Protein AF-A0A4U6P827-F1 (afdb_monomer_lite)

Secondary structure (DSSP, 8-state):
-PEEEE-TTEEEEEETTEEEEEETTTTEEEEPPHHHHHHHHHHHTTPPPPHHHHHHHHHTTSEEEESS-PPP---GGG----EEE-S---PPPPTHIIIIIHHHHHHHHHHHHHHBTTB-HHHHHHHHHTTS-SS-BSS--TT-HHHHHHHHHHHTTS--SS-HHHHHHHHHHHHHHTTB--EEEEEEETTTTEEEEEEEETTEEESS-THHHHT-EEEEEE-

Sequence (223 aa):
MERVILKQDVGYCELEGHLYFLDVSRDRYLGASASLAATVDQLLQGAELSESSRKQLIDTGLFVHAEGRQKVLEPPCQLHSAHAITGRSAKIFPVYTAIYLLPCAVLFLAIFHGLVGRLHLRTIIHLSQYTLRTKSIDVLPSNIEPMLHSFTQALRLFPRKDKCLPDALALRAYLGLQGIRTTLVFGIQPSPFMAHCWIQHHDTVLGQDLEAVADFRAIKVVP

pLDDT: mean 86.49, std 10.08, range [49.19, 97.31]

Foldseek 3Di:
DWAKDFDPQKFWDADPNWIKIQRLQVRDIDIDDPLLSVLVVCSVVVHDDDPVSSVVNVVVVRMDTDDDDDDPPDHQLPQAADAEDALPDPDDDDPCLVVPLLVLLLVLLVVLVVPPPVDGSVVLLVVLCPLQDPQADLDDDPPCSSNSNSNLVSCVVVDDPPCQSSSQSSSSSSVSNVRHDKKKFWWFQVVVTDIHIFIDRRNYTGNDDCVVPVRTGTRDIGD

Structure (mmCIF, N/CA/C/O backbone):
data_AF-A0A4U6P827-F1
#
_entry.id   AF-A0A4U6P827-F1
#
loop_
_atom_site.group_PDB
_atom_site.id
_atom_site.type_symbol
_atom_site.label_atom_id
_atom_site.label_alt_id
_atom_site.label_comp_id
_atom_site.label_asym_id
_atom_site.label_entity_id
_atom_site.label_seq_id
_atom_site.pdbx_PDB_ins_code
_atom_site.Cartn_x
_atom_site.Cartn_y
_atom_site.Cartn_z
_atom_site.occupancy
_atom_site.B_iso_or_equiv
_atom_site.auth_seq_id
_atom_site.auth_comp_id
_atom_site.auth_asym_id
_atom_site.auth_atom_id
_atom_site.pdbx_PDB_model_num
ATOM 1 N N . MET A 1 1 ? -32.528 -4.562 12.918 1.00 52.72 1 MET A N 1
ATOM 2 C CA . MET A 1 1 ? -31.419 -4.323 13.863 1.00 52.72 1 MET A CA 1
ATOM 3 C C . MET A 1 1 ? -30.319 -3.626 13.090 1.00 52.72 1 MET A C 1
ATOM 5 O O . MET A 1 1 ? -29.769 -4.232 12.176 1.00 52.72 1 MET A O 1
ATOM 9 N N . GLU A 1 2 ? -30.085 -2.348 13.379 1.00 63.16 2 GLU A N 1
ATOM 10 C CA . GLU A 1 2 ? -28.992 -1.581 12.777 1.00 63.16 2 GLU A CA 1
ATOM 11 C C . GLU A 1 2 ? -27.657 -2.210 13.170 1.00 63.16 2 GLU A C 1
ATOM 13 O O . GLU A 1 2 ? -27.318 -2.293 14.352 1.00 63.16 2 GLU A O 1
ATOM 18 N N . ARG A 1 3 ? -26.908 -2.694 12.179 1.00 74.25 3 ARG A N 1
ATOM 19 C CA . ARG A 1 3 ? -25.568 -3.235 12.396 1.00 74.25 3 ARG A CA 1
ATOM 20 C C . ARG A 1 3 ? -24.541 -2.146 12.135 1.00 74.25 3 ARG A C 1
ATOM 22 O O . ARG A 1 3 ? -24.690 -1.353 11.210 1.00 74.25 3 ARG A O 1
ATOM 29 N N . VAL A 1 4 ? -23.495 -2.132 12.949 1.00 82.06 4 VAL A N 1
ATOM 30 C CA . VAL A 1 4 ? -22.334 -1.263 12.756 1.00 82.06 4 VAL A CA 1
ATOM 31 C C . VAL A 1 4 ? -21.290 -2.045 11.968 1.00 82.06 4 VAL A C 1
ATOM 33 O O . VAL A 1 4 ? -21.023 -3.205 12.272 1.00 82.06 4 VAL A O 1
ATOM 36 N N . ILE A 1 5 ? -20.723 -1.422 10.943 1.00 84.06 5 ILE A N 1
ATOM 37 C CA . ILE A 1 5 ? -19.704 -2.019 10.075 1.00 84.06 5 ILE A CA 1
ATOM 38 C C . ILE A 1 5 ? -18.508 -1.084 9.930 1.00 84.06 5 ILE A C 1
ATOM 40 O O . ILE A 1 5 ? -18.631 0.134 10.066 1.00 84.06 5 ILE A O 1
ATOM 44 N N . LEU A 1 6 ? -17.347 -1.652 9.619 1.00 86.69 6 LEU A N 1
ATOM 45 C CA . LEU A 1 6 ? -16.158 -0.879 9.281 1.00 86.69 6 LEU A CA 1
ATOM 46 C C . LEU A 1 6 ? -16.308 -0.261 7.881 1.00 86.69 6 LEU A C 1
ATOM 48 O O . LEU A 1 6 ? -16.807 -0.907 6.957 1.00 86.69 6 LEU A O 1
ATOM 52 N N . LYS A 1 7 ? -15.866 0.988 7.698 1.00 88.75 7 LYS A N 1
ATOM 53 C CA . LYS A 1 7 ? -15.836 1.623 6.370 1.00 88.75 7 LYS A CA 1
ATOM 54 C C . LYS A 1 7 ? -14.897 0.867 5.423 1.00 88.75 7 LYS A C 1
ATOM 56 O O . LYS A 1 7 ? -13.832 0.418 5.825 1.00 88.75 7 LYS A O 1
ATOM 61 N N . GLN A 1 8 ? -15.238 0.815 4.134 1.00 85.44 8 GLN A N 1
ATOM 62 C CA . GLN A 1 8 ? -14.424 0.129 3.111 1.00 85.44 8 GLN A CA 1
ATOM 63 C C . GLN A 1 8 ? -13.010 0.713 2.946 1.00 85.44 8 GLN A C 1
ATOM 65 O O . GLN A 1 8 ? -12.060 -0.015 2.646 1.00 85.44 8 GLN A O 1
ATOM 70 N N . ASP A 1 9 ? -12.876 2.024 3.161 1.00 88.69 9 ASP A N 1
ATOM 71 C CA . ASP A 1 9 ? -11.603 2.751 3.117 1.00 88.69 9 ASP A CA 1
ATOM 72 C C . ASP A 1 9 ? -10.777 2.580 4.404 1.00 88.69 9 ASP A C 1
ATOM 74 O O . ASP A 1 9 ? -9.678 3.120 4.503 1.00 88.69 9 ASP A O 1
ATOM 78 N N . VAL A 1 10 ? -11.281 1.838 5.395 1.00 91.19 10 VAL A N 1
ATOM 79 C CA . VAL A 1 10 ? -10.567 1.587 6.645 1.00 91.19 10 VAL A CA 1
ATOM 80 C C . VAL A 1 10 ? -10.000 0.171 6.633 1.00 91.19 10 VAL A C 1
ATOM 82 O O . VAL A 1 10 ? -10.704 -0.809 6.399 1.00 91.19 10 VAL A O 1
ATOM 85 N N . GLY A 1 11 ? -8.692 0.075 6.849 1.00 91.06 11 GLY A N 1
ATOM 86 C CA . GLY A 1 11 ? -7.995 -1.177 7.127 1.00 91.06 11 GLY A CA 1
ATOM 87 C C . GLY A 1 11 ? -7.816 -1.359 8.624 1.00 91.06 11 GLY A C 1
ATOM 88 O O . GLY A 1 11 ? -7.745 -0.366 9.350 1.00 91.06 11 GLY A O 1
ATOM 89 N N . TYR A 1 12 ? -7.733 -2.600 9.087 1.00 91.44 12 TYR A N 1
ATOM 90 C CA . TYR A 1 12 ? -7.468 -2.894 10.489 1.00 91.44 12 TYR A CA 1
ATOM 91 C C . TYR A 1 12 ? -6.583 -4.128 10.636 1.00 91.44 12 TYR A C 1
ATOM 93 O O . TYR A 1 12 ? -6.606 -5.022 9.788 1.00 91.44 12 TYR A O 1
ATOM 101 N N . CYS A 1 13 ? -5.785 -4.149 11.700 1.00 90.56 13 CYS A N 1
ATOM 102 C CA . CYS A 1 13 ? -4.990 -5.306 12.075 1.00 90.56 13 CYS A CA 1
ATOM 103 C C . CYS A 1 13 ? -4.714 -5.325 13.578 1.00 90.56 13 CYS A C 1
ATOM 105 O O . CYS A 1 13 ? -4.453 -4.278 14.169 1.00 90.56 13 CYS A O 1
ATOM 107 N N . GLU A 1 14 ? -4.764 -6.507 14.183 1.00 89.06 14 GLU A N 1
ATOM 108 C CA . GLU A 1 14 ? -4.385 -6.724 15.579 1.00 89.06 14 GLU A CA 1
ATOM 109 C C . GLU A 1 14 ? -2.957 -7.271 15.638 1.00 89.06 14 GLU A C 1
ATOM 111 O O . GLU A 1 14 ? -2.650 -8.281 15.002 1.00 89.06 14 GLU A O 1
ATOM 116 N N . LEU A 1 15 ? -2.079 -6.594 16.379 1.00 87.50 15 LEU A N 1
ATOM 117 C CA . LEU A 1 15 ? -0.674 -6.959 16.553 1.00 87.50 15 LEU A CA 1
ATOM 118 C C . LEU A 1 15 ? -0.282 -6.788 18.014 1.00 87.50 15 LEU A C 1
ATOM 120 O O . LEU A 1 15 ? -0.524 -5.734 18.594 1.00 87.50 15 LEU A O 1
ATOM 124 N N . GLU A 1 16 ? 0.328 -7.818 18.603 1.00 85.25 16 GLU A N 1
ATOM 125 C CA . GLU A 1 16 ? 0.793 -7.790 20.001 1.00 85.25 16 GLU A CA 1
ATOM 126 C C . GLU A 1 16 ? -0.312 -7.358 20.993 1.00 85.25 16 GLU A C 1
ATOM 128 O O . GLU A 1 16 ? -0.058 -6.614 21.939 1.00 85.25 16 GLU A O 1
ATOM 133 N N . GLY A 1 17 ? -1.563 -7.776 20.751 1.00 83.94 17 GLY A N 1
ATOM 134 C CA . GLY A 1 17 ? -2.731 -7.418 21.572 1.00 83.94 17 GLY A CA 1
ATOM 135 C C . GLY A 1 17 ? -3.208 -5.967 21.426 1.00 83.94 17 GLY A C 1
ATOM 136 O O . GLY A 1 17 ? -4.041 -5.511 22.208 1.00 83.94 17 GLY A O 1
ATOM 137 N N . HIS A 1 18 ? -2.685 -5.227 20.445 1.00 88.25 18 HIS A N 1
ATOM 138 C CA . HIS A 1 18 ? -3.091 -3.862 20.132 1.00 88.25 18 HIS A CA 1
ATOM 139 C C . HIS A 1 18 ? -3.755 -3.810 18.759 1.00 88.25 18 HIS A C 1
ATOM 141 O O . HIS A 1 18 ? -3.244 -4.336 17.769 1.00 88.25 18 HIS A O 1
ATOM 147 N N . LEU A 1 19 ? -4.899 -3.134 18.692 1.00 91.00 19 LEU A N 1
ATOM 148 C CA . LEU A 1 19 ? -5.647 -2.969 17.456 1.00 91.00 19 LEU A CA 1
ATOM 149 C C . LEU A 1 19 ? -5.226 -1.676 16.753 1.00 91.00 19 LEU A C 1
ATOM 151 O O . LEU A 1 19 ? -5.304 -0.588 17.325 1.00 91.00 19 LEU A O 1
ATOM 155 N N . TYR A 1 20 ? -4.811 -1.794 15.498 1.00 93.25 20 TYR A N 1
ATOM 156 C CA . TYR A 1 20 ? -4.418 -0.678 14.649 1.00 93.25 20 TYR A CA 1
ATOM 157 C C . TYR A 1 20 ? -5.398 -0.510 13.494 1.00 93.25 20 TYR A C 1
ATOM 159 O O . TYR A 1 20 ? -5.913 -1.486 12.948 1.00 93.25 20 TYR A O 1
ATOM 167 N N . PHE A 1 21 ? -5.595 0.737 13.075 1.00 94.00 21 PHE A N 1
ATOM 168 C CA . PHE A 1 21 ? -6.408 1.114 11.928 1.00 94.00 21 PHE A CA 1
ATOM 169 C C . PHE A 1 21 ? -5.624 1.987 10.953 1.00 94.00 21 PHE A C 1
ATOM 171 O O . PHE A 1 21 ? -4.816 2.824 11.357 1.00 94.00 21 PHE A O 1
ATOM 178 N N . LEU A 1 22 ? -5.924 1.835 9.668 1.00 94.56 22 LEU A N 1
ATOM 179 C CA . LEU A 1 22 ? -5.536 2.761 8.609 1.00 94.56 22 LEU A CA 1
ATOM 180 C C . LEU A 1 22 ? -6.806 3.375 8.021 1.00 94.56 22 LEU A C 1
ATOM 182 O O . LEU A 1 22 ? -7.568 2.672 7.366 1.00 94.56 22 LEU A O 1
ATOM 186 N N . ASP A 1 23 ? -7.022 4.674 8.228 1.00 94.25 23 ASP A N 1
ATOM 187 C CA . ASP A 1 23 ? -8.109 5.431 7.600 1.00 94.25 23 ASP A CA 1
ATOM 188 C C . ASP A 1 23 ? -7.594 6.095 6.315 1.00 94.25 23 ASP A C 1
ATOM 190 O O . ASP A 1 23 ? -6.949 7.146 6.357 1.00 94.25 23 ASP A O 1
ATOM 194 N N . VAL A 1 24 ? -7.884 5.476 5.165 1.00 92.94 24 VAL A N 1
ATOM 195 C CA . VAL A 1 24 ? -7.464 5.963 3.838 1.00 92.94 24 VAL A CA 1
ATOM 196 C C . VAL A 1 24 ? -8.200 7.242 3.430 1.00 92.94 24 VAL A C 1
ATOM 198 O O . VAL A 1 24 ? -7.694 8.012 2.619 1.00 92.94 24 VAL A O 1
ATOM 201 N N . SER A 1 25 ? -9.389 7.497 3.983 1.00 90.00 25 SER A N 1
ATOM 202 C CA . SER A 1 25 ? -10.136 8.729 3.708 1.00 90.00 25 SER A CA 1
ATOM 203 C C . SER A 1 25 ? -9.550 9.937 4.441 1.00 90.00 25 SER A C 1
ATOM 205 O O . SER A 1 25 ? -9.720 11.067 3.986 1.00 90.00 25 SER A O 1
ATOM 207 N N . ARG A 1 26 ? -8.890 9.717 5.584 1.00 90.94 26 ARG A N 1
ATOM 208 C CA . ARG A 1 26 ? -8.320 10.779 6.428 1.00 90.94 26 ARG A CA 1
ATOM 209 C C . ARG A 1 26 ? -6.795 10.717 6.560 1.00 90.94 26 ARG A C 1
ATOM 211 O O . ARG A 1 26 ? -6.265 11.352 7.472 1.00 90.94 26 ARG A O 1
ATOM 218 N N . ASP A 1 27 ? -6.134 9.956 5.691 1.00 93.06 27 ASP A N 1
ATOM 219 C CA . ASP A 1 27 ? -4.678 9.830 5.547 1.00 93.06 27 ASP A CA 1
ATOM 220 C C . ASP A 1 27 ? -3.924 9.578 6.866 1.00 93.06 27 ASP A C 1
ATOM 222 O O . ASP A 1 27 ? -2.875 10.173 7.115 1.00 93.06 27 ASP A O 1
ATOM 226 N N . ARG A 1 28 ? -4.459 8.719 7.747 1.00 92.81 28 ARG A N 1
ATOM 227 C CA . ARG A 1 28 ? -3.874 8.508 9.083 1.00 92.81 28 ARG A CA 1
ATOM 228 C C . ARG A 1 28 ? -3.922 7.062 9.566 1.00 92.81 28 ARG A C 1
ATOM 230 O O . ARG A 1 28 ? -4.886 6.340 9.313 1.00 92.81 28 ARG A O 1
ATOM 237 N N . TYR A 1 29 ? -2.908 6.698 10.345 1.00 93.94 29 TYR A N 1
ATOM 238 C CA . TYR A 1 29 ? -2.900 5.494 11.172 1.00 93.94 29 TYR A CA 1
ATOM 239 C C . TYR A 1 29 ? -3.395 5.827 12.581 1.00 93.94 29 TYR A C 1
ATOM 241 O O . TYR A 1 29 ? -3.121 6.911 13.099 1.00 93.94 29 TYR A O 1
ATOM 249 N N . LEU A 1 30 ? -4.134 4.909 13.196 1.00 92.88 30 LEU A N 1
ATOM 250 C CA . LEU A 1 30 ? -4.709 5.066 14.531 1.00 92.88 30 LEU A CA 1
ATOM 251 C C . LEU A 1 30 ? -4.469 3.790 15.339 1.00 92.88 30 LEU A C 1
ATOM 253 O O . LEU A 1 30 ? -4.709 2.696 14.840 1.00 92.88 30 LEU A O 1
ATOM 257 N N . GLY A 1 31 ? -4.031 3.931 16.588 1.00 91.94 31 GLY A N 1
ATOM 258 C CA . GLY A 1 31 ? -4.065 2.850 17.574 1.00 91.94 31 GLY A CA 1
ATOM 259 C C . GLY A 1 31 ? -5.359 2.924 18.384 1.00 91.94 31 GLY A C 1
ATOM 260 O O . GLY A 1 31 ? -5.778 4.014 18.780 1.00 91.94 31 GLY A O 1
ATOM 261 N N . ALA A 1 32 ? -6.008 1.789 18.614 1.00 90.25 32 ALA A N 1
ATOM 262 C CA . ALA A 1 32 ? -7.200 1.711 19.445 1.00 90.25 32 ALA A CA 1
ATOM 263 C C . ALA A 1 32 ? -6.838 1.816 20.932 1.00 90.25 32 ALA A C 1
ATOM 265 O O . ALA A 1 32 ? -5.852 1.237 21.388 1.00 90.25 32 ALA A O 1
ATOM 266 N N . SER A 1 33 ? -7.677 2.497 21.716 1.00 88.25 33 SER A N 1
ATOM 267 C CA . SER A 1 33 ? -7.650 2.341 23.172 1.00 88.25 33 SER A CA 1
ATOM 268 C C . SER A 1 33 ? -8.122 0.937 23.562 1.00 88.25 33 SER A C 1
ATOM 270 O O . SER A 1 33 ? -8.901 0.321 22.835 1.00 88.25 33 SER A O 1
ATOM 272 N N . ALA A 1 34 ? -7.745 0.461 24.752 1.00 86.56 34 ALA A N 1
ATOM 273 C CA . ALA A 1 34 ? -8.208 -0.832 25.272 1.00 86.56 34 ALA A CA 1
ATOM 274 C C . ALA A 1 34 ? -9.748 -0.952 25.295 1.00 86.56 34 ALA A C 1
ATOM 276 O O . ALA A 1 34 ? -10.304 -1.997 24.972 1.00 86.56 34 ALA A O 1
ATOM 277 N N . SER A 1 35 ? -10.448 0.144 25.611 1.00 86.50 35 SER A N 1
ATOM 278 C CA . SER A 1 35 ? -11.916 0.197 25.587 1.00 86.50 35 SER A CA 1
ATOM 279 C C . SER A 1 35 ? -12.503 0.050 24.180 1.00 86.50 35 SER A C 1
ATOM 281 O O . SER A 1 35 ? -13.527 -0.613 24.001 1.00 86.50 35 SER A O 1
ATOM 283 N N . LEU A 1 36 ? -11.866 0.658 23.175 1.00 88.31 36 LEU A N 1
ATOM 284 C CA . LEU A 1 36 ? -12.293 0.549 21.786 1.00 88.31 36 LEU A CA 1
ATOM 285 C C . LEU A 1 36 ? -11.997 -0.851 21.238 1.00 88.31 36 LEU A C 1
ATOM 287 O O . LEU A 1 36 ? -12.873 -1.432 20.607 1.00 88.31 36 LEU A O 1
ATOM 291 N N . ALA A 1 37 ? -10.814 -1.401 21.527 1.00 88.62 37 ALA A N 1
ATOM 292 C CA . ALA A 1 37 ? -10.426 -2.754 21.128 1.00 88.62 37 ALA A CA 1
ATOM 293 C C . ALA A 1 37 ? -11.432 -3.798 21.637 1.00 88.62 37 ALA A C 1
ATOM 295 O O . ALA A 1 37 ? -12.019 -4.509 20.830 1.00 88.62 37 ALA A O 1
ATOM 296 N N . ALA A 1 38 ? -11.771 -3.770 22.932 1.00 87.50 38 ALA A N 1
ATOM 297 C CA . ALA A 1 38 ? -12.766 -4.679 23.510 1.00 87.50 38 ALA A CA 1
ATOM 298 C C . ALA A 1 38 ? -14.149 -4.576 22.837 1.00 87.50 38 ALA A C 1
ATOM 300 O O . ALA A 1 38 ? -14.851 -5.573 22.673 1.00 87.50 38 ALA A O 1
ATOM 301 N N . THR A 1 39 ? -14.547 -3.368 22.424 1.00 88.56 39 THR A N 1
ATOM 302 C CA . THR A 1 39 ? -15.818 -3.153 21.716 1.00 88.56 39 THR A CA 1
ATOM 303 C C . THR A 1 39 ? -15.776 -3.722 20.294 1.00 88.56 39 THR A C 1
ATOM 305 O O . THR A 1 39 ? -16.767 -4.268 19.809 1.00 88.56 39 THR A O 1
ATOM 308 N N . VAL A 1 40 ? -14.631 -3.612 19.616 1.00 87.50 40 VAL A N 1
ATOM 309 C CA . VAL A 1 40 ? -14.430 -4.197 18.284 1.00 87.50 40 VAL A CA 1
ATOM 310 C C . VAL A 1 40 ? -14.364 -5.722 18.360 1.00 87.50 40 VAL A C 1
ATOM 312 O O . VAL A 1 40 ? -14.968 -6.379 17.518 1.00 87.50 40 VAL A O 1
ATOM 315 N N . ASP A 1 41 ? -13.745 -6.296 19.388 1.00 85.38 41 ASP A N 1
ATOM 316 C CA . ASP A 1 41 ? -13.716 -7.750 19.585 1.00 85.38 41 ASP A CA 1
ATOM 317 C C . ASP A 1 41 ? -15.121 -8.323 19.780 1.00 85.38 41 ASP A C 1
ATOM 319 O O . ASP A 1 41 ? -15.480 -9.322 19.156 1.00 85.38 41 ASP A O 1
ATOM 323 N N . GLN A 1 42 ? -15.961 -7.647 20.573 1.00 85.44 42 GLN A N 1
ATOM 324 C CA . GLN A 1 42 ? -17.378 -7.999 20.710 1.00 85.44 42 GLN A CA 1
ATOM 325 C C . GLN A 1 42 ? -18.107 -7.959 19.360 1.00 85.44 42 GLN A C 1
ATOM 327 O O . GLN A 1 42 ? -18.877 -8.870 19.047 1.00 85.44 42 GLN A O 1
ATOM 332 N N . LEU A 1 43 ? -17.838 -6.937 18.537 1.00 84.38 43 LEU A N 1
ATOM 333 C CA . LEU A 1 43 ? -18.408 -6.823 17.194 1.00 84.38 43 LEU A CA 1
ATOM 334 C C . LEU A 1 43 ? -17.971 -7.987 16.289 1.00 84.38 43 LEU A C 1
ATOM 336 O O . LEU A 1 43 ? -18.806 -8.569 15.597 1.00 84.38 43 LEU A O 1
ATOM 340 N N . LEU A 1 44 ? -16.679 -8.331 16.293 1.00 79.75 44 LEU A N 1
ATOM 341 C CA . LEU A 1 44 ? -16.103 -9.394 15.462 1.00 79.75 44 LEU A CA 1
ATOM 342 C C . LEU A 1 44 ? -16.593 -10.788 15.872 1.00 79.75 44 LEU A C 1
ATOM 344 O O . LEU A 1 44 ? -16.813 -11.637 15.010 1.00 79.75 44 LEU A O 1
ATOM 348 N N . GLN A 1 45 ? -16.834 -11.009 17.166 1.00 81.38 45 GLN A N 1
ATOM 349 C CA . GLN A 1 45 ? -17.426 -12.245 17.694 1.00 81.38 45 GLN A CA 1
ATOM 350 C C . GLN A 1 45 ? -18.938 -12.352 17.426 1.00 81.38 45 GLN A C 1
ATOM 352 O O . GLN A 1 45 ? -19.552 -13.373 17.731 1.00 81.38 45 GLN A O 1
ATOM 357 N N . GLY A 1 46 ? -19.554 -11.315 16.846 1.00 77.81 46 GLY A N 1
ATOM 358 C CA . GLY A 1 46 ? -20.984 -11.282 16.551 1.00 77.81 46 GLY A CA 1
ATOM 359 C C . GLY A 1 46 ? -21.867 -11.105 17.788 1.00 77.81 46 GLY A C 1
ATOM 360 O O . GLY A 1 46 ? -23.057 -11.416 17.721 1.00 77.81 46 GLY A O 1
ATOM 361 N N . ALA A 1 47 ? -21.307 -10.621 18.900 1.00 80.56 47 ALA A N 1
ATOM 362 C CA . ALA A 1 47 ? -22.066 -10.316 20.105 1.00 80.56 47 ALA A CA 1
ATOM 363 C C . ALA A 1 47 ? -22.987 -9.102 19.886 1.00 80.56 47 ALA A C 1
ATOM 365 O O . ALA A 1 47 ? -22.705 -8.214 19.075 1.00 80.56 47 ALA A O 1
ATOM 366 N N . GLU A 1 48 ? -24.097 -9.041 20.625 1.00 81.12 48 GLU A N 1
ATOM 367 C CA . GLU A 1 48 ? -24.957 -7.859 20.596 1.00 81.12 48 GLU A CA 1
ATOM 368 C C . GLU A 1 48 ? -24.294 -6.693 21.332 1.00 81.12 48 GLU A C 1
ATOM 370 O O . GLU A 1 48 ? -24.021 -6.751 22.530 1.00 81.12 48 GLU A O 1
ATOM 375 N N . LEU A 1 49 ? -24.053 -5.609 20.598 1.00 83.69 49 LEU A N 1
ATOM 376 C CA . LEU A 1 49 ? -23.503 -4.382 21.155 1.00 83.69 49 LEU A CA 1
ATOM 377 C C . LEU A 1 49 ? -24.602 -3.520 21.777 1.00 83.69 49 LEU A C 1
ATOM 379 O O . LEU A 1 49 ? -25.644 -3.258 21.158 1.00 83.69 49 LEU A O 1
ATOM 383 N N . SER A 1 50 ? -24.307 -2.979 22.960 1.00 87.62 50 SER A N 1
ATOM 384 C CA . SER A 1 50 ? -25.118 -1.930 23.577 1.00 87.62 50 SER A CA 1
ATOM 385 C C . SER A 1 50 ? -25.213 -0.688 22.673 1.00 87.62 50 SER A C 1
ATOM 387 O O . SER A 1 50 ? -24.325 -0.426 21.857 1.00 87.62 50 SER A O 1
ATOM 389 N N . GLU A 1 51 ? -26.283 0.099 22.813 1.00 87.06 51 GLU A N 1
ATOM 390 C CA . GLU A 1 51 ? -26.452 1.355 22.058 1.00 87.06 51 GLU A CA 1
ATOM 391 C C . GLU A 1 51 ? -25.295 2.341 22.300 1.00 87.06 51 GLU A C 1
ATOM 393 O O . GLU A 1 51 ? -24.819 2.990 21.368 1.00 87.06 51 GLU A O 1
ATOM 398 N N . SER A 1 52 ? -24.771 2.414 23.529 1.00 87.38 52 SER A N 1
ATOM 399 C CA . SER A 1 52 ? -23.620 3.267 23.851 1.00 87.38 52 SER A CA 1
ATOM 400 C C . SER A 1 52 ? -22.339 2.791 23.163 1.00 87.38 52 SER A C 1
ATOM 402 O O . SER A 1 52 ? -21.619 3.612 22.598 1.00 87.38 52 SER A O 1
ATOM 404 N N . SER A 1 53 ? -22.083 1.479 23.140 1.00 88.06 53 SER A N 1
ATOM 405 C CA . SER A 1 53 ? -20.952 0.879 22.419 1.00 88.06 53 SER A CA 1
ATOM 406 C C . SER A 1 53 ? -21.038 1.132 20.913 1.00 88.06 53 SER A C 1
ATOM 408 O O . SER A 1 53 ? -20.041 1.486 20.285 1.00 88.06 53 SER A O 1
ATOM 410 N N . ARG A 1 54 ? -22.234 1.007 20.320 1.00 87.62 54 ARG A N 1
ATOM 411 C CA . ARG A 1 54 ? -22.449 1.312 18.897 1.00 87.62 54 ARG A CA 1
ATOM 412 C C . ARG A 1 54 ? -22.163 2.776 18.593 1.00 87.62 54 ARG A C 1
ATOM 414 O O . ARG A 1 54 ? -21.402 3.064 17.671 1.00 87.62 54 ARG A O 1
ATOM 421 N N . LYS A 1 55 ? -22.711 3.687 19.400 1.00 88.75 55 LYS A N 1
ATOM 422 C CA . LYS A 1 55 ? -22.459 5.122 19.262 1.00 88.75 55 LYS A CA 1
ATOM 423 C C . LYS A 1 55 ? -20.969 5.449 19.379 1.00 88.75 55 LYS A C 1
ATOM 425 O O . LYS A 1 55 ? -20.444 6.154 18.527 1.00 88.75 55 LYS A O 1
ATOM 430 N N . GLN A 1 56 ? -20.270 4.859 20.350 1.00 89.81 56 GLN A N 1
ATOM 431 C CA . GLN A 1 56 ? -18.826 5.032 20.515 1.00 89.81 56 GLN A CA 1
ATOM 432 C C . GLN A 1 56 ? -18.043 4.618 19.259 1.00 89.81 56 GLN A C 1
ATOM 434 O O . GLN A 1 56 ? -17.144 5.345 18.842 1.00 89.81 56 GLN A O 1
ATOM 439 N N . LEU A 1 57 ? -18.386 3.483 18.632 1.00 89.12 57 LEU A N 1
ATOM 440 C CA . LEU A 1 57 ? -17.755 3.048 17.380 1.00 89.12 57 LEU A CA 1
ATOM 441 C C . LEU A 1 57 ? -17.991 4.052 16.247 1.00 89.12 57 LEU A C 1
ATOM 443 O O . LEU A 1 57 ? -17.060 4.386 15.517 1.00 89.12 57 LEU A O 1
ATOM 447 N N . ILE A 1 58 ? -19.213 4.556 16.097 1.00 90.44 58 ILE A N 1
ATOM 448 C CA . ILE A 1 58 ? -19.562 5.513 15.038 1.00 90.44 58 ILE A CA 1
ATOM 449 C C . ILE A 1 58 ? -18.878 6.864 15.259 1.00 90.44 58 ILE A C 1
ATOM 451 O O . ILE A 1 58 ? -18.366 7.446 14.301 1.00 90.44 58 ILE A O 1
ATOM 455 N N . ASP A 1 59 ? -18.784 7.321 16.508 1.00 90.56 59 ASP A N 1
ATOM 456 C CA . ASP A 1 59 ? -18.142 8.586 16.879 1.00 90.56 59 ASP A CA 1
ATOM 457 C C . ASP A 1 59 ? -16.639 8.601 16.531 1.00 90.56 59 ASP A C 1
ATOM 459 O O . ASP A 1 59 ? -16.078 9.662 16.251 1.00 90.56 59 ASP A O 1
ATOM 463 N N . THR A 1 60 ? -15.980 7.435 16.430 1.00 89.62 60 THR A N 1
ATOM 464 C CA . THR A 1 60 ? -14.603 7.353 15.889 1.00 89.62 60 THR A CA 1
ATOM 465 C C . THR A 1 60 ? -14.514 7.818 14.426 1.00 89.62 60 THR A C 1
ATOM 467 O O . THR A 1 60 ? -13.465 8.244 13.935 1.00 89.62 60 THR A O 1
ATOM 470 N N . GLY A 1 61 ? -15.622 7.721 13.689 1.00 89.81 61 GLY A N 1
ATOM 471 C CA . GLY A 1 61 ? -15.691 7.920 12.251 1.00 89.81 61 GLY A CA 1
ATOM 472 C C . GLY A 1 61 ? -15.041 6.805 11.428 1.00 89.81 61 GLY A C 1
ATOM 473 O O . GLY A 1 61 ? -14.952 6.969 10.213 1.00 89.81 61 GLY A O 1
ATOM 474 N N . LEU A 1 62 ? -14.607 5.698 12.041 1.00 89.06 62 LEU A N 1
ATOM 475 C CA . LEU A 1 62 ? -14.095 4.505 11.350 1.00 89.06 62 LEU A CA 1
ATOM 476 C C . LEU A 1 62 ? -15.218 3.545 10.938 1.00 89.06 62 LEU A C 1
ATOM 478 O O . LEU A 1 62 ? -15.083 2.800 9.965 1.00 89.06 62 LEU A O 1
ATOM 482 N N . PHE A 1 63 ? -16.338 3.599 11.658 1.00 90.44 63 PHE A N 1
ATOM 483 C CA . PHE A 1 63 ? -17.494 2.731 11.478 1.00 90.44 63 PHE A CA 1
ATOM 484 C C . PHE A 1 63 ? -18.710 3.513 10.971 1.00 90.44 63 PHE A C 1
ATOM 486 O O . PHE A 1 63 ? -18.803 4.730 11.146 1.00 90.44 63 PHE A O 1
ATOM 493 N N . VAL A 1 64 ? -19.639 2.817 10.318 1.00 89.12 64 VAL A N 1
ATOM 494 C CA . VAL A 1 64 ? -20.923 3.357 9.845 1.00 89.12 64 VAL A CA 1
ATOM 495 C C . VAL A 1 64 ? -22.053 2.375 10.128 1.00 89.12 64 VAL A C 1
ATOM 497 O O . VAL A 1 64 ? -21.820 1.175 10.278 1.00 89.12 64 VAL A O 1
ATOM 500 N N . HIS A 1 65 ? -23.285 2.880 10.173 1.00 86.31 65 HIS A N 1
ATOM 501 C CA . HIS A 1 65 ? -24.465 2.024 10.138 1.00 86.31 65 HIS A CA 1
ATOM 502 C C . HIS A 1 65 ? -24.583 1.359 8.764 1.00 86.31 65 HIS A C 1
ATOM 504 O O . HIS A 1 65 ? -24.392 2.007 7.734 1.00 86.31 65 HIS A O 1
ATOM 510 N N . ALA A 1 66 ? -24.923 0.074 8.753 1.00 77.25 66 ALA A N 1
ATOM 511 C CA . ALA A 1 66 ? -25.316 -0.635 7.549 1.00 77.25 66 ALA A CA 1
ATOM 512 C C . ALA A 1 66 ? -26.682 -1.284 7.701 1.00 77.25 66 ALA A C 1
ATOM 514 O O . ALA A 1 66 ? -26.981 -1.978 8.677 1.00 77.25 66 ALA A O 1
ATOM 515 N N . GLU A 1 67 ? -27.467 -1.118 6.646 1.00 63.41 67 GLU A N 1
ATOM 516 C CA . GLU A 1 67 ? -28.669 -1.887 6.394 1.00 63.41 67 GLU A CA 1
ATOM 517 C C . GLU A 1 67 ? -28.291 -3.070 5.490 1.00 63.41 67 GLU A C 1
ATOM 519 O O . GLU A 1 67 ? -27.930 -2.902 4.327 1.00 63.41 67 GLU A O 1
ATOM 524 N N . GLY A 1 68 ? -28.315 -4.288 6.041 1.00 58.97 68 GLY A N 1
ATOM 525 C CA . GLY A 1 68 ? -28.089 -5.527 5.287 1.00 58.97 68 GLY A CA 1
ATOM 526 C C . GLY A 1 68 ? -26.802 -6.292 5.625 1.00 58.97 68 GLY A C 1
ATOM 527 O O . GLY A 1 68 ? -26.022 -5.929 6.505 1.00 58.97 68 GLY A O 1
ATOM 528 N N . ARG A 1 69 ? -26.604 -7.429 4.945 1.00 49.19 69 ARG A N 1
ATOM 529 C CA . ARG A 1 69 ? -25.409 -8.279 5.078 1.00 49.19 69 ARG A CA 1
ATOM 530 C C . ARG A 1 69 ? -24.291 -7.722 4.198 1.00 49.19 69 ARG A C 1
ATOM 532 O O . ARG A 1 69 ? -24.238 -8.035 3.012 1.00 49.19 69 ARG A O 1
ATOM 539 N N . GLN A 1 70 ? -23.385 -6.931 4.765 1.00 54.69 70 GLN A N 1
ATOM 540 C CA . GLN A 1 70 ? -22.085 -6.719 4.131 1.00 54.69 70 GLN A CA 1
ATOM 541 C C . GLN A 1 70 ? -21.146 -7.889 4.443 1.00 54.69 70 GLN A C 1
ATOM 543 O O . GLN A 1 70 ? -21.249 -8.526 5.493 1.00 54.69 70 GLN A O 1
ATOM 548 N N . LYS A 1 71 ? -20.258 -8.194 3.493 1.00 53.78 71 LYS A N 1
ATOM 549 C CA . LYS A 1 71 ? -19.240 -9.238 3.622 1.00 53.78 71 LYS A CA 1
ATOM 550 C C . LYS A 1 71 ? -18.323 -8.864 4.791 1.00 53.78 71 LYS A C 1
ATOM 552 O O . LYS A 1 71 ? -17.808 -7.749 4.809 1.00 53.78 71 LYS A O 1
ATOM 557 N N . VAL A 1 72 ? -18.155 -9.768 5.755 1.00 52.94 72 VAL A N 1
ATOM 558 C CA . VAL A 1 72 ? -17.159 -9.611 6.824 1.00 52.94 72 VAL A CA 1
ATOM 559 C C . VAL A 1 72 ? -15.808 -9.403 6.138 1.00 52.94 72 VAL A C 1
ATOM 561 O O . VAL A 1 72 ? -15.406 -10.224 5.312 1.00 52.94 72 VAL A O 1
ATOM 564 N N . LEU A 1 73 ? -15.166 -8.261 6.386 1.00 56.62 73 LEU A N 1
ATOM 565 C CA . LEU A 1 73 ? -13.804 -8.016 5.927 1.00 56.62 73 LEU A CA 1
ATOM 566 C C . LEU A 1 73 ? -12.900 -8.906 6.776 1.00 56.62 73 LEU A C 1
ATOM 568 O O . LEU A 1 73 ? -12.680 -8.605 7.943 1.00 56.62 73 LEU A O 1
ATOM 572 N N . GLU A 1 74 ? -12.426 -10.016 6.215 1.00 59.88 74 GLU A N 1
ATOM 573 C CA . GLU A 1 74 ? -11.362 -10.784 6.857 1.00 59.88 74 GLU A CA 1
ATOM 574 C C . GLU A 1 74 ? -10.135 -9.877 7.034 1.00 59.88 74 GLU A C 1
ATOM 576 O O . GLU A 1 74 ? -9.797 -9.116 6.114 1.00 59.88 74 GLU A O 1
ATOM 581 N N . PRO A 1 75 ? -9.486 -9.905 8.210 1.00 63.88 75 PRO A N 1
ATOM 582 C CA . PRO A 1 75 ? -8.353 -9.041 8.468 1.00 63.88 75 PRO A CA 1
ATOM 583 C C . PRO A 1 75 ? -7.214 -9.411 7.509 1.00 63.88 75 PRO A C 1
ATOM 585 O O . PRO A 1 75 ? -6.810 -10.575 7.444 1.00 63.88 75 PRO A O 1
ATOM 588 N N . PRO A 1 76 ? -6.633 -8.438 6.790 1.00 71.81 76 PRO A N 1
ATOM 589 C CA . PRO A 1 76 ? -5.541 -8.704 5.863 1.00 71.81 76 PRO A CA 1
ATOM 590 C C . PRO A 1 76 ? -4.247 -9.148 6.555 1.00 71.81 76 PRO A C 1
ATOM 592 O O . PRO A 1 76 ? -3.306 -9.508 5.860 1.00 71.81 76 PRO A O 1
ATOM 595 N N . CYS A 1 77 ? -4.188 -9.166 7.891 1.00 67.00 77 CYS A N 1
ATOM 596 C CA . CYS A 1 77 ? -3.014 -9.550 8.679 1.00 67.00 77 CYS A CA 1
ATOM 597 C C . CYS A 1 77 ? -2.424 -10.918 8.302 1.00 67.00 77 CYS A C 1
ATOM 599 O O . CYS A 1 77 ? -1.250 -11.164 8.565 1.00 67.00 77 CYS A O 1
ATOM 601 N N . GLN A 1 78 ? -3.231 -11.805 7.710 1.00 68.31 78 GLN A N 1
ATOM 602 C CA . GLN A 1 78 ? -2.816 -13.141 7.273 1.00 68.31 78 GLN A CA 1
ATOM 603 C C . GLN A 1 78 ? -2.227 -13.174 5.856 1.00 68.31 78 GLN A C 1
ATOM 605 O O . GLN A 1 78 ? -1.853 -14.243 5.376 1.00 68.31 78 GLN A O 1
ATOM 610 N N . LEU A 1 79 ? -2.144 -12.031 5.167 1.00 76.00 79 LEU A N 1
ATOM 611 C CA . LEU A 1 79 ? -1.564 -11.965 3.834 1.00 76.00 79 LEU A CA 1
ATOM 612 C C . LEU A 1 79 ? -0.082 -12.343 3.905 1.00 76.00 79 LEU A C 1
ATOM 614 O O . LEU A 1 79 ? 0.744 -11.611 4.453 1.00 76.00 79 LEU A O 1
ATOM 618 N N . HIS A 1 80 ? 0.238 -13.508 3.354 1.00 74.75 80 HIS A N 1
ATOM 619 C CA . HIS A 1 80 ? 1.587 -14.042 3.348 1.00 74.75 80 HIS A CA 1
ATOM 620 C C . HIS A 1 80 ? 2.326 -13.640 2.070 1.00 74.75 80 HIS A C 1
ATOM 622 O O . HIS A 1 80 ? 1.780 -13.705 0.970 1.00 74.75 80 HIS A O 1
ATOM 628 N N . SER A 1 81 ? 3.587 -13.252 2.236 1.00 82.06 81 SER A N 1
ATOM 629 C CA . SER A 1 81 ? 4.520 -12.993 1.141 1.00 82.06 81 SER A CA 1
ATOM 630 C C . SER A 1 81 ? 5.514 -14.146 1.117 1.00 82.06 81 SER A C 1
ATOM 632 O O . SER A 1 81 ? 6.316 -14.257 2.040 1.00 82.06 81 SER A O 1
ATOM 634 N N . ALA A 1 82 ? 5.441 -15.012 0.109 1.00 83.62 82 ALA A N 1
ATOM 635 C CA . ALA A 1 82 ? 6.331 -16.171 0.000 1.00 83.62 82 ALA A CA 1
ATOM 636 C C . ALA A 1 82 ? 7.499 -15.913 -0.959 1.00 83.62 82 ALA A C 1
ATOM 638 O O . ALA A 1 82 ? 8.589 -16.454 -0.786 1.00 83.62 82 ALA A O 1
ATOM 639 N N . HIS A 1 83 ? 7.272 -15.074 -1.970 1.00 89.69 83 HIS A N 1
ATOM 640 C CA . HIS A 1 83 ? 8.201 -14.869 -3.073 1.00 89.69 83 HIS A CA 1
ATOM 641 C C . HIS A 1 83 ? 8.445 -13.378 -3.314 1.00 89.69 83 HIS A C 1
ATOM 643 O O . HIS A 1 83 ? 7.605 -12.537 -2.990 1.00 89.69 83 HIS A O 1
ATOM 649 N N . ALA A 1 84 ? 9.583 -13.041 -3.921 1.00 91.75 84 ALA A N 1
ATOM 650 C CA . ALA A 1 84 ? 9.903 -11.680 -4.334 1.00 91.75 84 ALA A CA 1
ATOM 651 C C . ALA A 1 84 ? 10.610 -11.664 -5.694 1.00 91.75 84 ALA A C 1
ATOM 653 O O . ALA A 1 84 ? 11.495 -12.478 -5.957 1.00 91.75 84 ALA A O 1
ATOM 654 N N . ILE A 1 85 ? 10.236 -10.711 -6.550 1.00 91.31 85 ILE A N 1
ATOM 655 C CA . ILE A 1 85 ? 10.909 -10.425 -7.820 1.00 91.31 85 ILE A CA 1
ATOM 656 C C . ILE A 1 85 ? 11.278 -8.947 -7.828 1.00 91.31 85 ILE A C 1
ATOM 658 O O . ILE A 1 85 ? 10.415 -8.071 -7.857 1.00 91.31 85 ILE A O 1
ATOM 662 N N . THR A 1 86 ? 12.574 -8.650 -7.818 1.00 87.75 86 THR A N 1
ATOM 663 C CA . THR A 1 86 ? 13.069 -7.275 -7.632 1.00 87.75 86 THR A CA 1
ATOM 664 C C . THR A 1 86 ? 13.422 -6.575 -8.941 1.00 87.75 86 THR A C 1
ATOM 666 O O . THR A 1 86 ? 13.607 -5.359 -8.968 1.00 87.75 86 THR A O 1
ATOM 669 N N . GLY A 1 87 ? 13.555 -7.321 -10.044 1.00 83.88 87 GLY A N 1
ATOM 670 C CA . GLY A 1 87 ? 14.032 -6.785 -11.322 1.00 83.88 87 GLY A CA 1
ATOM 671 C C . GLY A 1 87 ? 15.515 -6.393 -11.314 1.00 83.88 87 GLY A C 1
ATOM 672 O O . GLY A 1 87 ? 15.990 -5.722 -12.230 1.00 83.88 87 GLY A O 1
ATOM 673 N N . ARG A 1 88 ? 16.286 -6.799 -10.295 1.00 80.75 88 ARG A N 1
ATOM 674 C CA . ARG A 1 88 ? 17.738 -6.537 -10.204 1.00 80.75 88 ARG A CA 1
ATOM 675 C C . ARG A 1 88 ? 18.591 -7.528 -11.005 1.00 80.75 88 ARG A C 1
ATOM 677 O O . ARG A 1 88 ? 19.808 -7.557 -10.848 1.00 80.75 88 ARG A O 1
ATOM 684 N N . SER A 1 89 ? 17.974 -8.342 -11.862 1.00 75.62 89 SER A N 1
ATOM 685 C CA . SER A 1 89 ? 18.685 -9.331 -12.671 1.00 75.62 89 SER A CA 1
ATOM 686 C C . SER A 1 89 ? 19.722 -8.662 -13.583 1.00 75.62 89 SER A C 1
ATOM 688 O O . SER A 1 89 ? 19.395 -7.740 -14.328 1.00 75.62 89 SER A O 1
ATOM 690 N N . ALA A 1 90 ? 20.963 -9.157 -13.572 1.00 64.81 90 ALA A N 1
ATOM 691 C CA . ALA A 1 90 ? 22.063 -8.671 -14.417 1.00 64.81 90 ALA A CA 1
ATOM 692 C C . ALA A 1 90 ? 21.982 -9.170 -15.879 1.00 64.81 90 ALA A C 1
ATOM 694 O O . ALA A 1 90 ? 22.993 -9.272 -16.572 1.00 64.81 90 ALA A O 1
ATOM 695 N N . LYS A 1 91 ? 20.785 -9.539 -16.346 1.00 79.38 91 LYS A N 1
ATOM 696 C CA . LYS A 1 91 ? 20.566 -10.075 -17.692 1.00 79.38 91 LYS A CA 1
ATOM 697 C C . LYS A 1 91 ? 20.600 -8.960 -18.735 1.00 79.38 91 LYS A C 1
ATOM 699 O O . LYS A 1 91 ? 20.249 -7.814 -18.466 1.00 79.38 91 LYS A O 1
ATOM 704 N N . ILE A 1 92 ? 20.980 -9.326 -19.957 1.00 76.88 92 ILE A N 1
ATOM 705 C CA . ILE A 1 92 ? 20.813 -8.458 -21.122 1.00 76.88 92 ILE A CA 1
ATOM 706 C C . ILE A 1 92 ? 19.334 -8.479 -21.492 1.00 76.88 92 ILE A C 1
ATOM 708 O O . ILE A 1 92 ? 18.775 -9.534 -21.797 1.00 76.88 92 ILE A O 1
ATOM 712 N N . PHE A 1 93 ? 18.706 -7.310 -21.452 1.00 80.31 93 PHE A N 1
ATOM 713 C CA . PHE A 1 93 ? 17.303 -7.150 -21.802 1.00 80.31 93 PHE A CA 1
ATOM 714 C C . PHE A 1 93 ? 17.141 -6.602 -23.225 1.00 80.31 93 PHE A C 1
ATOM 716 O O . PHE A 1 93 ? 18.026 -5.902 -23.723 1.00 80.31 93 PHE A O 1
ATOM 723 N N . PRO A 1 94 ? 16.018 -6.892 -23.903 1.00 81.31 94 PRO A N 1
ATOM 724 C CA . PRO A 1 94 ? 15.807 -6.441 -25.275 1.00 81.31 94 PRO A CA 1
ATOM 725 C C . PRO A 1 94 ? 15.698 -4.911 -25.391 1.00 81.31 94 PRO A C 1
ATOM 727 O O . PRO A 1 94 ? 15.296 -4.234 -24.442 1.00 81.31 94 PRO A O 1
ATOM 730 N N . VAL A 1 95 ? 15.949 -4.374 -26.591 1.00 82.06 95 VAL A N 1
ATOM 731 C CA . VAL A 1 95 ? 15.961 -2.925 -26.892 1.00 82.06 95 VAL A CA 1
ATOM 732 C C . VAL A 1 95 ? 14.648 -2.209 -26.532 1.00 82.06 95 VAL A C 1
ATOM 734 O O . VAL A 1 95 ? 14.680 -1.060 -26.091 1.00 82.06 95 VAL A O 1
ATOM 737 N N . TYR A 1 96 ? 13.492 -2.880 -26.633 1.00 80.69 96 TYR A N 1
ATOM 738 C CA . TYR A 1 96 ? 12.201 -2.286 -26.246 1.00 80.69 96 TYR A CA 1
ATOM 739 C C . TYR A 1 96 ? 12.152 -1.876 -24.762 1.00 80.69 96 TYR A C 1
ATOM 741 O O . TYR A 1 96 ? 11.391 -0.982 -24.393 1.00 80.69 96 TYR A O 1
ATOM 749 N N . THR A 1 97 ? 12.994 -2.476 -23.914 1.00 80.81 97 THR A N 1
ATOM 750 C CA . THR A 1 97 ? 13.141 -2.091 -22.504 1.00 80.81 97 THR A CA 1
ATOM 751 C C . THR A 1 97 ? 13.614 -0.643 -22.380 1.00 80.81 97 THR A C 1
ATOM 753 O O . THR A 1 97 ? 13.080 0.111 -21.572 1.00 80.81 97 THR A O 1
ATOM 756 N N . ALA A 1 98 ? 14.571 -0.232 -23.217 1.00 83.06 98 ALA A N 1
ATOM 757 C CA . ALA A 1 98 ? 15.122 1.120 -23.210 1.00 83.06 98 ALA A CA 1
ATOM 758 C C . ALA A 1 98 ? 14.202 2.139 -23.901 1.00 83.06 98 ALA A C 1
ATOM 760 O O 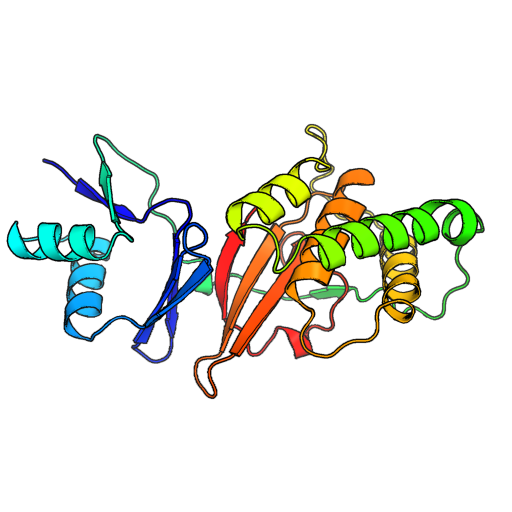. ALA A 1 98 ? 14.076 3.262 -23.425 1.00 83.06 98 ALA A O 1
ATOM 761 N N . ILE A 1 99 ? 13.556 1.757 -25.009 1.00 89.25 99 ILE A N 1
ATOM 762 C CA . ILE A 1 99 ? 12.779 2.693 -25.843 1.00 89.25 99 ILE A CA 1
ATOM 763 C C . ILE A 1 99 ? 11.349 2.895 -25.322 1.00 89.25 99 ILE A C 1
ATOM 765 O O . ILE A 1 99 ? 10.791 3.977 -25.481 1.00 89.25 99 ILE A O 1
ATOM 769 N N . TYR A 1 100 ? 10.748 1.879 -24.695 1.00 90.62 100 TYR A N 1
ATOM 770 C CA . TYR A 1 100 ? 9.351 1.930 -24.251 1.00 90.62 100 TYR A CA 1
ATOM 771 C C . TYR A 1 100 ? 9.206 1.799 -22.733 1.00 90.62 100 TYR A C 1
ATOM 773 O O . TYR A 1 100 ? 8.682 2.701 -22.081 1.00 90.62 100 TYR A O 1
ATOM 781 N N . LEU A 1 101 ? 9.697 0.703 -22.145 1.00 93.06 101 LEU A N 1
ATOM 782 C CA . LEU A 1 101 ? 9.420 0.397 -20.737 1.00 93.06 101 LEU A CA 1
ATOM 783 C C . LEU A 1 101 ? 10.046 1.409 -19.768 1.00 93.06 101 LEU A C 1
ATOM 785 O O . LEU A 1 101 ? 9.375 1.849 -18.835 1.00 93.06 101 LEU A O 1
ATOM 789 N N . LEU A 1 102 ? 11.299 1.804 -20.005 1.00 94.19 102 LEU A N 1
ATOM 790 C CA . LEU A 1 102 ? 12.009 2.750 -19.148 1.00 94.19 102 LEU A CA 1
ATOM 791 C C . LEU A 1 102 ? 11.350 4.146 -19.141 1.00 94.19 102 LEU A C 1
ATOM 793 O O . LEU A 1 102 ? 11.022 4.614 -18.050 1.00 94.19 102 LEU A O 1
ATOM 797 N N . PRO A 1 103 ? 11.074 4.808 -20.286 1.00 96.12 103 PRO A N 1
ATOM 798 C CA . PRO A 1 103 ? 10.338 6.074 -20.290 1.00 96.12 103 PRO A CA 1
ATOM 799 C C . PRO A 1 103 ? 8.965 5.985 -19.615 1.00 96.12 103 PRO A C 1
ATOM 801 O O . PRO A 1 103 ? 8.597 6.890 -18.867 1.00 96.12 103 PRO A O 1
ATOM 804 N N . CYS A 1 104 ? 8.224 4.888 -19.818 1.00 95.12 104 CYS A N 1
ATOM 805 C CA . CYS A 1 104 ? 6.948 4.667 -19.136 1.00 95.12 104 CYS A CA 1
ATOM 806 C C . CYS A 1 104 ? 7.111 4.591 -17.610 1.00 95.12 104 CYS A C 1
ATOM 808 O O . CYS A 1 104 ? 6.335 5.212 -16.884 1.00 95.12 104 CYS A O 1
ATOM 810 N N . ALA A 1 105 ? 8.121 3.871 -17.114 1.00 95.56 105 ALA A N 1
ATOM 811 C CA . ALA A 1 105 ? 8.408 3.802 -15.684 1.00 95.56 105 ALA A CA 1
ATOM 812 C C . ALA A 1 105 ? 8.786 5.180 -15.111 1.00 95.56 105 ALA A C 1
ATOM 814 O O . ALA A 1 105 ? 8.248 5.586 -14.080 1.00 95.56 105 ALA A O 1
ATOM 815 N N . VAL A 1 106 ? 9.646 5.934 -15.807 1.00 97.31 106 VAL A N 1
ATOM 816 C CA . VAL A 1 106 ? 10.035 7.303 -15.420 1.00 97.31 106 VAL A CA 1
ATOM 817 C C . VAL A 1 106 ? 8.823 8.234 -15.368 1.00 97.31 106 VAL A C 1
ATOM 819 O O . VAL A 1 106 ? 8.701 9.014 -14.425 1.00 97.31 106 VAL A O 1
ATOM 822 N N . LEU A 1 107 ? 7.909 8.137 -16.339 1.00 97.00 107 LEU A N 1
ATOM 823 C CA . LEU A 1 107 ? 6.686 8.937 -16.378 1.00 97.00 107 LEU A CA 1
ATOM 824 C C . LEU A 1 107 ? 5.804 8.686 -15.149 1.00 97.00 107 LEU A C 1
ATOM 826 O O . LEU A 1 107 ? 5.425 9.638 -14.470 1.00 97.00 107 LEU A O 1
ATOM 830 N N . PHE A 1 108 ? 5.489 7.425 -14.835 1.00 96.56 108 PHE A N 1
ATOM 831 C CA . PHE A 1 108 ? 4.647 7.118 -13.673 1.00 96.56 108 PHE A CA 1
ATOM 832 C C . PHE A 1 108 ? 5.322 7.491 -12.355 1.00 96.56 108 PHE A C 1
ATOM 834 O O . PHE A 1 108 ? 4.653 8.017 -11.466 1.00 96.56 108 PHE A O 1
ATOM 841 N N . LEU A 1 109 ? 6.640 7.307 -12.243 1.00 96.75 109 LEU A N 1
ATOM 842 C CA . LEU A 1 109 ? 7.393 7.805 -11.095 1.00 96.75 109 LEU A CA 1
ATOM 843 C C . LEU A 1 109 ? 7.259 9.327 -10.976 1.00 96.75 109 LEU A C 1
ATOM 845 O O . LEU A 1 109 ? 6.860 9.816 -9.923 1.00 96.75 109 LEU A O 1
ATOM 849 N N . ALA A 1 110 ? 7.491 10.088 -12.047 1.00 96.62 110 ALA A N 1
ATOM 850 C CA . ALA A 1 110 ? 7.340 11.542 -12.020 1.00 96.62 110 ALA A CA 1
ATOM 851 C C . ALA A 1 110 ? 5.929 11.977 -11.587 1.00 96.62 110 ALA A C 1
ATOM 853 O O . ALA A 1 110 ? 5.795 12.871 -10.749 1.00 96.62 110 ALA A O 1
ATOM 854 N N . ILE A 1 111 ? 4.889 11.310 -12.102 1.00 95.81 111 ILE A N 1
ATOM 855 C CA . ILE A 1 111 ? 3.494 11.570 -11.734 1.00 95.81 111 ILE A CA 1
ATOM 856 C C . ILE A 1 111 ? 3.284 11.319 -10.237 1.00 95.81 111 ILE A C 1
ATOM 858 O O . ILE A 1 111 ? 2.931 12.245 -9.511 1.00 95.81 111 ILE A O 1
ATOM 862 N N . PHE A 1 112 ? 3.524 10.106 -9.734 1.00 95.75 112 PHE A N 1
ATOM 863 C CA . PHE A 1 112 ? 3.168 9.772 -8.349 1.00 95.75 112 PHE A CA 1
ATOM 864 C C . PHE A 1 112 ? 4.073 10.438 -7.310 1.00 95.75 112 PHE A C 1
ATOM 866 O O . PHE A 1 112 ? 3.576 10.838 -6.258 1.00 95.75 112 PHE A O 1
ATOM 873 N N . HIS A 1 113 ? 5.351 10.684 -7.620 1.00 94.75 113 HIS A N 1
ATOM 874 C CA . HIS A 1 113 ? 6.212 11.538 -6.788 1.00 94.75 113 HIS A CA 1
ATOM 875 C C . HIS A 1 113 ? 5.747 13.002 -6.764 1.00 94.75 113 HIS A C 1
ATOM 877 O O . HIS A 1 113 ? 6.031 13.719 -5.805 1.00 94.75 113 HIS A O 1
ATOM 883 N N . GLY A 1 114 ? 5.044 13.460 -7.803 1.00 93.38 114 GLY A N 1
ATOM 884 C CA . GLY A 1 114 ? 4.400 14.772 -7.848 1.00 93.38 114 GLY A CA 1
ATOM 885 C C . GLY A 1 114 ? 3.050 14.821 -7.123 1.00 93.38 114 GLY A C 1
ATOM 886 O O . GLY A 1 114 ? 2.703 15.855 -6.557 1.00 93.38 114 GLY A O 1
ATOM 887 N N . LEU A 1 115 ? 2.282 13.731 -7.111 1.00 94.06 115 LEU A N 1
ATOM 888 C CA . LEU A 1 115 ? 0.944 13.700 -6.506 1.00 94.06 115 LEU A CA 1
ATOM 889 C C . LEU A 1 115 ? 0.964 13.412 -5.000 1.00 94.06 115 LEU A C 1
ATOM 891 O O . LEU A 1 115 ? 0.158 13.983 -4.260 1.00 94.06 115 LEU A O 1
ATOM 895 N N . VAL A 1 116 ? 1.872 12.547 -4.534 1.00 91.12 116 VAL A N 1
ATOM 896 C CA . VAL A 1 116 ? 1.997 12.219 -3.107 1.00 91.12 116 VAL A CA 1
ATOM 897 C C . VAL A 1 116 ? 2.366 13.475 -2.315 1.00 91.12 116 VAL A C 1
ATOM 899 O O . VAL A 1 116 ? 3.290 14.206 -2.668 1.00 91.12 116 VAL A O 1
ATOM 902 N N . GLY A 1 117 ? 1.606 13.739 -1.250 1.00 87.81 117 GLY A N 1
ATOM 903 C CA . GLY A 1 117 ? 1.726 14.944 -0.424 1.00 87.81 117 GLY A CA 1
ATOM 904 C C . GLY A 1 117 ? 0.925 16.149 -0.932 1.00 87.81 117 GLY A C 1
ATOM 905 O O . GLY A 1 117 ? 0.811 17.134 -0.209 1.00 87.81 117 GLY A O 1
ATOM 906 N N . ARG A 1 118 ? 0.348 16.085 -2.142 1.00 92.44 118 ARG A N 1
ATOM 907 C CA . ARG A 1 118 ? -0.563 17.118 -2.677 1.00 92.44 118 ARG A CA 1
ATOM 908 C C . ARG A 1 118 ? -2.024 16.686 -2.692 1.00 92.44 118 ARG A C 1
ATOM 910 O O . ARG A 1 118 ? -2.906 17.535 -2.635 1.00 92.44 118 ARG A O 1
ATOM 917 N N . LEU A 1 119 ? -2.274 15.385 -2.808 1.00 93.81 119 LEU A N 1
ATOM 918 C CA . LEU A 1 119 ? -3.608 14.795 -2.872 1.00 93.81 119 LEU A CA 1
ATOM 919 C C . LEU A 1 119 ? -3.805 13.769 -1.752 1.00 93.81 119 LEU A C 1
ATOM 921 O O . LEU A 1 119 ? -2.838 13.174 -1.276 1.00 93.81 119 LEU A O 1
ATOM 925 N N . HIS A 1 120 ? -5.070 13.527 -1.401 1.00 93.62 120 HIS A N 1
ATOM 926 C CA . HIS A 1 120 ? -5.465 12.493 -0.443 1.00 93.62 120 HIS A CA 1
ATOM 927 C C . HIS A 1 120 ? -5.087 11.082 -0.904 1.00 93.62 120 HIS A C 1
ATOM 929 O O . HIS A 1 120 ? -5.117 10.785 -2.107 1.00 93.62 120 HIS A O 1
ATOM 935 N N . LEU A 1 121 ? -4.816 10.191 0.057 1.00 92.25 121 LEU A N 1
ATOM 936 C CA . LEU A 1 121 ? -4.402 8.806 -0.181 1.00 92.25 121 LEU A CA 1
ATOM 937 C C . LEU A 1 121 ? -5.432 8.058 -1.029 1.00 92.25 121 LEU A C 1
ATOM 939 O O . LEU A 1 121 ? -5.077 7.394 -2.003 1.00 92.25 121 LEU A O 1
ATOM 943 N N . ARG A 1 122 ? -6.722 8.236 -0.725 1.00 93.38 122 ARG A N 1
ATOM 944 C CA . ARG A 1 122 ? -7.819 7.665 -1.516 1.00 93.38 122 ARG A CA 1
ATOM 945 C C . ARG A 1 122 ? -7.733 8.041 -2.999 1.00 93.38 122 ARG A C 1
ATOM 947 O O . ARG A 1 122 ? -7.871 7.180 -3.866 1.00 93.38 122 ARG A O 1
ATOM 954 N N . THR A 1 123 ? -7.479 9.313 -3.300 1.00 93.38 123 THR A N 1
ATOM 955 C CA . THR A 1 123 ? -7.432 9.819 -4.679 1.00 93.38 123 THR A CA 1
ATOM 956 C C . THR A 1 123 ? -6.267 9.210 -5.448 1.00 93.38 123 THR A C 1
ATOM 958 O O . THR A 1 123 ? -6.453 8.709 -6.554 1.00 93.38 123 THR A O 1
ATOM 961 N N . ILE A 1 124 ? -5.066 9.205 -4.868 1.00 94.38 124 ILE A N 1
ATOM 962 C CA . ILE A 1 124 ? -3.877 8.665 -5.543 1.00 94.38 124 ILE A CA 1
ATOM 963 C C . ILE A 1 124 ? -3.939 7.141 -5.703 1.00 94.38 124 ILE A C 1
ATOM 965 O O . ILE A 1 124 ? -3.488 6.621 -6.723 1.00 94.38 124 ILE A O 1
ATOM 969 N N . ILE A 1 125 ? -4.571 6.428 -4.766 1.00 94.00 125 ILE A N 1
ATOM 970 C CA . ILE A 1 125 ? -4.868 5.000 -4.916 1.00 94.00 125 ILE A CA 1
ATOM 971 C C . ILE A 1 125 ? -5.784 4.776 -6.123 1.00 94.00 125 ILE A C 1
ATOM 973 O O . ILE A 1 125 ? -5.448 3.963 -6.985 1.00 94.00 125 ILE A O 1
ATOM 977 N N . HIS A 1 126 ? -6.890 5.518 -6.236 1.00 92.31 126 HIS A N 1
ATOM 978 C CA . HIS A 1 126 ? -7.794 5.402 -7.384 1.00 92.31 126 HIS A CA 1
ATOM 979 C C . HIS A 1 126 ? -7.102 5.732 -8.711 1.00 92.31 126 HIS A C 1
ATOM 981 O O . HIS A 1 126 ? -7.290 5.022 -9.697 1.00 92.31 126 HIS A O 1
ATOM 987 N N . LEU A 1 127 ? -6.244 6.756 -8.742 1.00 93.00 127 LEU A N 1
ATOM 988 C CA . LEU A 1 127 ? -5.466 7.089 -9.939 1.00 93.00 127 LEU A CA 1
ATOM 989 C C . LEU A 1 127 ? -4.517 5.952 -10.343 1.00 93.00 127 LEU A C 1
ATOM 991 O O . LEU A 1 127 ? -4.402 5.650 -11.528 1.00 93.00 127 LEU A O 1
ATOM 995 N N . SER A 1 128 ? -3.886 5.276 -9.375 1.00 91.19 128 SER A N 1
ATOM 996 C CA . SER A 1 128 ? -3.024 4.114 -9.650 1.00 91.19 128 SER A CA 1
ATOM 997 C C . SER A 1 128 ? -3.788 2.896 -10.178 1.00 91.19 128 SER A C 1
ATOM 999 O O . SER A 1 128 ? -3.205 2.052 -10.852 1.00 91.19 128 SER A O 1
ATOM 1001 N N . GLN A 1 129 ? -5.094 2.815 -9.905 1.00 87.81 129 GLN A N 1
ATOM 1002 C CA . GLN A 1 129 ? -5.970 1.760 -10.414 1.00 87.81 129 GLN A CA 1
ATOM 1003 C C . GLN A 1 129 ? -6.466 2.033 -11.833 1.00 87.81 129 GLN A C 1
ATOM 1005 O O . GLN A 1 129 ? -6.848 1.093 -12.519 1.00 87.81 129 GLN A O 1
ATOM 1010 N N . TYR A 1 130 ? -6.471 3.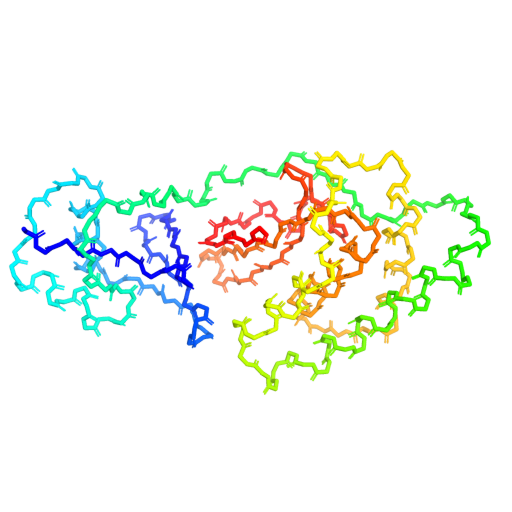287 -12.295 1.00 84.06 130 TYR A N 1
ATOM 1011 C CA . TYR A 1 130 ? -7.080 3.641 -13.581 1.00 84.06 130 TYR A CA 1
ATOM 1012 C C . TYR A 1 130 ? -6.400 2.965 -14.780 1.00 84.06 130 TYR A C 1
ATOM 1014 O O . TYR A 1 130 ? -7.034 2.706 -15.800 1.00 84.06 130 TYR A O 1
ATOM 1022 N N . THR A 1 131 ? -5.110 2.649 -14.665 1.00 81.12 131 THR A N 1
ATOM 1023 C CA . THR A 1 131 ? -4.383 1.925 -15.713 1.00 81.12 131 THR A CA 1
ATOM 1024 C C . THR A 1 131 ? -4.625 0.419 -15.676 1.00 81.12 131 THR A C 1
ATOM 1026 O O . THR A 1 131 ? -4.285 -0.254 -16.647 1.00 81.12 131 THR A O 1
ATOM 1029 N N . LEU A 1 132 ? -5.216 -0.127 -14.603 1.00 76.25 132 LEU A N 1
ATOM 1030 C CA . LEU A 1 132 ? -5.558 -1.544 -14.527 1.00 76.25 132 LEU A CA 1
ATOM 1031 C C . LEU A 1 132 ? -6.617 -1.849 -15.589 1.00 76.25 132 LEU A C 1
ATOM 1033 O O . LEU A 1 132 ? -7.768 -1.418 -15.513 1.00 76.25 132 LEU A O 1
ATOM 1037 N N . ARG A 1 133 ? -6.219 -2.615 -16.606 1.00 67.12 133 ARG A N 1
ATOM 1038 C CA . ARG A 1 133 ? -7.132 -3.059 -17.660 1.00 67.12 133 ARG A CA 1
ATOM 1039 C C . ARG A 1 133 ? -8.200 -3.995 -17.088 1.00 67.12 133 ARG A C 1
ATOM 1041 O O . ARG A 1 133 ? -7.903 -4.908 -16.317 1.00 67.12 133 ARG A O 1
ATOM 1048 N N . THR A 1 134 ? -9.441 -3.819 -17.544 1.00 59.38 134 THR A N 1
ATOM 1049 C CA . THR A 1 134 ? -10.584 -4.685 -17.193 1.00 59.38 134 THR A CA 1
ATOM 1050 C C . THR A 1 134 ? -10.379 -6.137 -17.638 1.00 59.38 134 THR A C 1
ATOM 1052 O O . THR A 1 134 ? -10.838 -7.052 -16.965 1.00 59.38 134 THR A O 1
ATOM 1055 N N . LYS A 1 135 ? -9.626 -6.356 -18.726 1.00 59.94 135 LYS A N 1
ATOM 1056 C CA . LYS A 1 135 ? -9.066 -7.656 -19.135 1.00 59.94 135 LYS A CA 1
ATOM 1057 C C . LYS A 1 135 ? -7.603 -7.769 -18.693 1.00 59.94 135 LYS A C 1
ATOM 1059 O O . LYS A 1 135 ? -6.705 -7.766 -19.532 1.00 59.94 135 LYS A O 1
ATOM 1064 N N . SER A 1 136 ? -7.360 -7.764 -17.387 1.00 65.19 136 SER A N 1
ATOM 1065 C CA . SER A 1 136 ? -6.022 -8.020 -16.843 1.00 65.19 136 SER A CA 1
ATOM 1066 C C . SER A 1 136 ? -5.749 -9.520 -16.772 1.00 65.19 136 SER A C 1
ATOM 1068 O O . SER A 1 136 ? -6.668 -10.328 -16.639 1.00 65.19 136 SER A O 1
ATOM 1070 N N . ILE A 1 137 ? -4.477 -9.884 -16.912 1.00 67.38 137 ILE A N 1
ATOM 1071 C CA . ILE A 1 137 ? -4.016 -11.263 -16.771 1.00 67.38 137 ILE A CA 1
ATOM 1072 C C . ILE A 1 137 ? -3.854 -11.519 -15.268 1.00 67.38 137 ILE A C 1
ATOM 1074 O O . ILE A 1 137 ? -3.057 -10.847 -14.614 1.00 67.38 137 ILE A O 1
ATOM 1078 N N . ASP A 1 138 ? -4.610 -12.476 -14.726 1.00 76.56 138 ASP A N 1
ATOM 1079 C CA . ASP A 1 138 ? -4.506 -12.934 -13.324 1.00 76.56 138 ASP A CA 1
ATOM 1080 C C . ASP A 1 138 ? -3.417 -14.008 -13.149 1.00 76.56 138 ASP A C 1
ATOM 1082 O O . ASP A 1 138 ? -3.478 -14.876 -12.292 1.00 76.56 138 ASP A O 1
ATOM 1086 N N . VAL A 1 139 ? -2.432 -13.987 -14.044 1.00 80.06 139 VAL A N 1
ATOM 1087 C CA . VAL A 1 139 ? -1.275 -14.875 -14.060 1.00 80.06 139 VAL A CA 1
ATOM 1088 C C . VAL A 1 139 ? -0.065 -13.993 -14.286 1.00 80.06 139 VAL A C 1
ATOM 1090 O O . VAL A 1 139 ? -0.015 -13.241 -15.265 1.00 80.06 139 VAL A O 1
ATOM 1093 N N . LEU A 1 140 ? 0.913 -14.086 -13.390 1.00 80.44 140 LEU A N 1
ATOM 1094 C CA . LEU A 1 140 ? 2.148 -13.335 -13.525 1.00 80.44 140 LEU A CA 1
ATOM 1095 C C . LEU A 1 140 ? 2.877 -13.764 -14.809 1.00 80.44 140 LEU A C 1
ATOM 1097 O O . LEU A 1 140 ? 3.204 -14.946 -14.957 1.00 80.44 140 LEU A O 1
ATOM 1101 N N . PRO A 1 141 ? 3.151 -12.845 -15.750 1.00 80.31 141 PRO A N 1
ATOM 1102 C CA . PRO A 1 141 ? 3.857 -13.208 -16.967 1.00 80.31 141 PRO A CA 1
ATOM 1103 C C . PRO A 1 141 ? 5.267 -13.716 -16.651 1.00 80.31 141 PRO A C 1
ATOM 1105 O O . PRO A 1 141 ? 6.007 -13.089 -15.890 1.00 80.31 141 PRO A O 1
ATOM 1108 N N . SER A 1 142 ? 5.689 -14.802 -17.302 1.00 77.06 142 SER A N 1
ATOM 1109 C CA . SER A 1 142 ? 7.054 -15.342 -17.175 1.00 77.06 142 SER A CA 1
ATOM 1110 C C . SER A 1 142 ? 8.145 -14.342 -17.594 1.00 77.06 142 SER A C 1
ATOM 1112 O O . SER A 1 142 ? 9.307 -14.486 -17.223 1.00 77.06 142 SER A O 1
ATOM 1114 N N . ASN A 1 143 ? 7.771 -13.300 -18.340 1.00 80.19 143 ASN A N 1
ATOM 1115 C CA . ASN A 1 143 ? 8.621 -12.207 -18.799 1.00 80.19 143 ASN A CA 1
ATOM 1116 C C . ASN A 1 143 ? 8.400 -10.891 -18.023 1.00 80.19 143 ASN A C 1
ATOM 1118 O O . ASN A 1 143 ? 8.568 -9.817 -18.599 1.00 80.19 143 ASN A O 1
ATOM 1122 N N . ILE A 1 144 ? 8.033 -10.939 -16.738 1.00 89.75 144 ILE A N 1
ATOM 1123 C CA . ILE A 1 144 ? 7.900 -9.728 -15.907 1.00 89.75 144 ILE A CA 1
ATOM 1124 C C . ILE A 1 144 ? 9.244 -9.031 -15.615 1.00 89.75 144 ILE A C 1
ATOM 1126 O O . ILE A 1 144 ? 9.295 -7.822 -15.393 1.00 89.75 144 ILE A O 1
ATOM 1130 N N . GLU A 1 145 ? 10.351 -9.772 -15.679 1.00 90.25 145 GLU A N 1
ATOM 1131 C CA . GLU A 1 145 ? 11.705 -9.292 -15.365 1.00 90.25 145 GLU A CA 1
ATOM 1132 C C . GLU A 1 145 ? 12.126 -8.012 -16.119 1.00 90.25 145 GLU A C 1
ATOM 1134 O O . GLU A 1 145 ? 12.506 -7.056 -15.450 1.00 90.25 145 GLU A O 1
ATOM 1139 N N . PRO A 1 146 ? 12.014 -7.896 -17.463 1.00 90.75 146 PRO A N 1
ATOM 1140 C CA . PRO A 1 146 ? 12.299 -6.644 -18.171 1.00 90.75 146 PRO A CA 1
ATOM 1141 C C . PRO A 1 146 ? 11.505 -5.435 -17.654 1.00 90.75 146 PRO A C 1
ATOM 1143 O O . PRO A 1 146 ? 12.027 -4.319 -17.630 1.00 90.75 146 PRO A O 1
ATOM 1146 N N . MET A 1 147 ? 10.249 -5.642 -17.238 1.00 92.62 147 MET A N 1
ATOM 1147 C CA . MET A 1 147 ? 9.400 -4.566 -16.724 1.00 92.62 147 MET A CA 1
ATOM 1148 C C . MET A 1 147 ? 9.921 -4.072 -15.377 1.00 92.62 147 MET A C 1
ATOM 1150 O O . MET A 1 147 ? 10.223 -2.886 -15.226 1.00 92.62 147 MET A O 1
ATOM 1154 N N . LEU A 1 148 ? 10.114 -4.991 -14.428 1.00 93.69 148 LEU A N 1
ATOM 1155 C CA . LEU A 1 148 ? 10.664 -4.669 -13.110 1.00 93.69 148 LEU A CA 1
ATOM 1156 C C . LEU A 1 148 ? 12.086 -4.121 -13.210 1.00 93.69 148 LEU A C 1
ATOM 1158 O O . LEU A 1 148 ? 12.430 -3.189 -12.491 1.00 93.69 148 LEU A O 1
ATOM 1162 N N . HIS A 1 149 ? 12.890 -4.625 -14.145 1.00 92.75 149 HIS A N 1
ATOM 1163 C CA . HIS A 1 149 ? 14.220 -4.100 -14.407 1.00 92.75 149 HIS A CA 1
ATOM 1164 C C . HIS A 1 149 ? 14.170 -2.644 -14.866 1.00 92.75 149 HIS A C 1
ATOM 1166 O O . HIS A 1 149 ? 14.847 -1.796 -14.290 1.00 92.75 149 HIS A O 1
ATOM 1172 N N . SER A 1 150 ? 13.335 -2.321 -15.858 1.00 93.31 150 SER A N 1
ATOM 1173 C CA . SER A 1 150 ? 13.192 -0.938 -16.325 1.00 93.31 150 SER A CA 1
ATOM 1174 C C . SER A 1 150 ? 12.698 0.004 -15.221 1.00 93.31 150 SER A C 1
ATOM 1176 O O . SER A 1 150 ? 13.176 1.134 -15.122 1.00 93.31 150 SER A O 1
ATOM 1178 N N . PHE A 1 151 ? 11.814 -0.481 -14.344 1.00 94.50 151 PHE A N 1
ATOM 1179 C CA . PHE A 1 151 ? 11.338 0.273 -13.192 1.00 94.50 151 PHE A CA 1
ATOM 1180 C C . PHE A 1 151 ? 12.465 0.529 -12.187 1.00 94.50 151 PHE A C 1
ATOM 1182 O O . PHE A 1 151 ? 12.708 1.670 -11.801 1.00 94.50 151 PHE A O 1
ATOM 1189 N N . THR A 1 152 ? 13.231 -0.505 -11.842 1.00 92.50 152 THR A N 1
ATOM 1190 C CA . THR A 1 152 ? 14.400 -0.406 -10.960 1.00 92.50 152 THR A CA 1
ATOM 1191 C C . THR A 1 152 ? 15.482 0.521 -11.520 1.00 92.50 152 THR A C 1
ATOM 1193 O O . THR A 1 152 ? 16.106 1.274 -10.771 1.00 92.50 152 THR A O 1
ATOM 1196 N N . GLN A 1 153 ? 15.685 0.538 -12.839 1.00 92.06 153 GLN A N 1
ATOM 1197 C CA . GLN A 1 153 ? 16.561 1.512 -13.495 1.00 92.06 153 GLN A CA 1
ATOM 1198 C C . GLN A 1 153 ? 16.007 2.939 -13.378 1.00 92.06 153 GLN A C 1
ATOM 1200 O O . GLN A 1 153 ? 16.765 3.858 -13.068 1.00 92.06 153 GLN A O 1
ATOM 1205 N N . ALA A 1 154 ? 14.698 3.126 -13.570 1.00 94.25 154 ALA A N 1
ATOM 1206 C CA . ALA A 1 154 ? 14.040 4.424 -13.447 1.00 94.25 154 ALA A CA 1
ATOM 1207 C C . ALA A 1 154 ? 14.122 4.993 -12.021 1.00 94.25 154 ALA A C 1
ATOM 1209 O O . ALA A 1 154 ? 14.355 6.192 -11.865 1.00 94.25 154 ALA A O 1
ATOM 1210 N N . LEU A 1 155 ? 14.019 4.150 -10.983 1.00 92.75 155 LEU A N 1
ATOM 1211 C CA . LEU A 1 155 ? 14.141 4.558 -9.574 1.00 92.75 155 LEU A CA 1
ATOM 1212 C C . LEU A 1 155 ? 15.448 5.311 -9.275 1.00 92.75 155 LEU A C 1
ATOM 1214 O O . LEU A 1 155 ? 15.465 6.190 -8.413 1.00 92.75 155 LEU A O 1
ATOM 1218 N N . ARG A 1 156 ? 16.528 5.044 -10.024 1.00 91.88 156 ARG A N 1
ATOM 1219 C CA . ARG A 1 156 ? 17.819 5.744 -9.876 1.00 91.88 156 ARG A CA 1
ATOM 1220 C C . ARG A 1 156 ? 17.732 7.247 -10.159 1.00 91.88 156 ARG A C 1
ATOM 1222 O O . ARG A 1 156 ? 18.577 7.994 -9.681 1.00 91.88 156 ARG A O 1
ATOM 1229 N N . LEU A 1 157 ? 16.722 7.693 -10.909 1.00 93.06 157 LEU A N 1
ATOM 1230 C CA . LEU A 1 157 ? 16.460 9.111 -11.185 1.00 93.06 157 LEU A CA 1
ATOM 1231 C C . LEU A 1 157 ? 15.657 9.797 -10.069 1.00 93.06 157 LEU A C 1
ATOM 1233 O O . LEU A 1 157 ? 15.532 11.020 -10.059 1.00 93.06 157 LEU A O 1
ATOM 1237 N N . PHE A 1 158 ? 15.128 9.029 -9.114 1.00 90.25 158 PHE A N 1
ATOM 1238 C CA . PHE A 1 158 ? 14.289 9.520 -8.024 1.00 90.25 158 PHE A CA 1
ATOM 1239 C C . PHE A 1 158 ? 14.856 9.190 -6.625 1.00 90.25 158 PHE A C 1
ATOM 1241 O O . PHE A 1 158 ? 14.077 8.815 -5.744 1.00 90.25 158 PHE A O 1
ATOM 1248 N N . PRO A 1 159 ? 16.157 9.382 -6.331 1.00 75.31 159 PRO A N 1
ATOM 1249 C CA . PRO A 1 159 ? 16.712 9.049 -5.021 1.00 75.31 159 PRO A CA 1
ATOM 1250 C C . PRO A 1 159 ? 16.164 10.001 -3.944 1.00 75.31 159 PRO A C 1
ATOM 1252 O O . PRO A 1 159 ? 16.476 11.189 -3.946 1.00 75.31 159 PRO A O 1
ATOM 1255 N N . ARG A 1 160 ? 15.325 9.515 -3.018 1.00 67.31 160 ARG A N 1
ATOM 1256 C CA . ARG A 1 160 ? 15.082 10.182 -1.720 1.00 67.31 160 ARG A CA 1
ATOM 1257 C C . ARG A 1 160 ? 14.784 9.153 -0.629 1.00 67.31 160 ARG A C 1
ATOM 1259 O O . ARG A 1 160 ? 14.404 8.024 -0.921 1.00 67.31 160 ARG A O 1
ATOM 1266 N N . LYS A 1 161 ? 14.924 9.597 0.617 1.00 61.44 161 LYS A N 1
ATOM 1267 C CA . LYS A 1 161 ? 14.460 8.89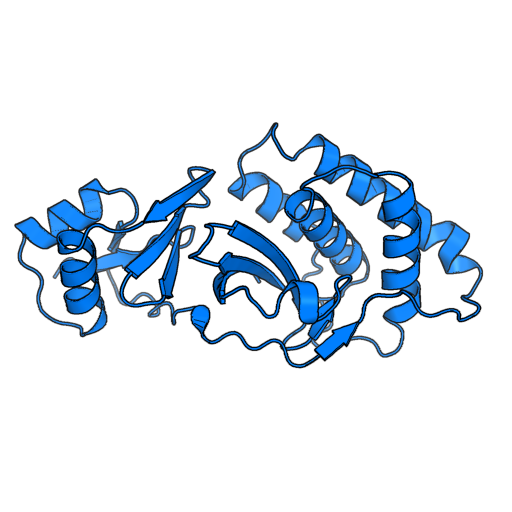3 1.816 1.00 61.44 161 LYS A CA 1
ATOM 1268 C C . LYS A 1 161 ? 12.920 8.819 1.823 1.00 61.44 161 LYS A C 1
ATOM 1270 O O . LYS A 1 161 ? 12.281 9.762 1.361 1.00 61.44 161 LYS A O 1
ATOM 1275 N N . ASP A 1 162 ? 12.366 7.711 2.317 1.00 66.56 162 ASP A N 1
ATOM 1276 C CA . ASP A 1 162 ? 10.943 7.520 2.666 1.00 66.56 162 ASP A CA 1
ATOM 1277 C C . ASP A 1 162 ? 9.932 7.653 1.504 1.00 66.56 162 ASP A C 1
ATOM 1279 O O . ASP A 1 162 ? 9.059 8.520 1.484 1.00 66.56 162 ASP A O 1
ATOM 1283 N N . LYS A 1 163 ? 10.054 6.773 0.499 1.00 76.88 163 LYS A N 1
ATOM 1284 C CA . LYS A 1 163 ? 9.318 6.846 -0.783 1.00 76.88 163 LYS A CA 1
ATOM 1285 C C . LYS A 1 163 ? 8.489 5.620 -1.157 1.00 76.88 163 LYS A C 1
ATOM 1287 O O . LYS A 1 163 ? 8.006 5.530 -2.285 1.00 76.88 163 LYS A O 1
ATOM 1292 N N . CYS A 1 164 ? 8.270 4.702 -0.221 1.00 90.88 164 CYS A N 1
ATOM 1293 C CA . CYS A 1 164 ? 7.562 3.455 -0.509 1.00 90.88 164 CYS A CA 1
ATOM 1294 C C . CYS A 1 164 ? 6.191 3.680 -1.169 1.00 90.88 164 CYS A C 1
ATOM 1296 O O . CYS A 1 164 ? 5.857 2.980 -2.119 1.00 90.88 164 CYS A O 1
ATOM 1298 N N . LEU A 1 165 ? 5.442 4.705 -0.747 1.00 94.38 165 LEU A N 1
ATOM 1299 C CA . LEU A 1 165 ? 4.129 5.030 -1.306 1.00 94.38 165 LEU A CA 1
ATOM 1300 C C . LEU A 1 165 ? 4.153 5.512 -2.763 1.00 94.38 165 LEU A C 1
ATOM 1302 O O . LEU A 1 165 ? 3.489 4.881 -3.589 1.00 94.38 165 LEU A O 1
ATOM 1306 N N . PRO A 1 166 ? 4.864 6.598 -3.128 1.00 95.44 166 PRO A N 1
ATOM 1307 C CA . PRO A 1 166 ? 4.917 7.025 -4.523 1.00 95.44 166 PRO A CA 1
ATOM 1308 C C . PRO A 1 166 ? 5.511 5.945 -5.434 1.00 95.44 166 PRO A C 1
ATOM 1310 O O . PRO A 1 166 ? 5.015 5.773 -6.546 1.00 95.44 166 PRO A O 1
ATOM 1313 N N . ASP A 1 167 ? 6.502 5.181 -4.962 1.00 95.31 167 ASP A N 1
ATOM 1314 C CA . ASP A 1 167 ? 7.103 4.090 -5.736 1.00 95.31 167 ASP A CA 1
ATOM 1315 C C . ASP A 1 167 ? 6.114 2.938 -5.955 1.00 95.31 167 ASP A C 1
ATOM 1317 O O . ASP A 1 167 ? 5.960 2.472 -7.083 1.00 95.31 167 ASP A O 1
ATOM 1321 N N . ALA A 1 168 ? 5.382 2.515 -4.920 1.00 95.81 168 ALA A N 1
ATOM 1322 C CA . ALA A 1 168 ? 4.376 1.462 -5.039 1.00 95.81 168 ALA A CA 1
ATOM 1323 C C . ALA A 1 168 ? 3.228 1.876 -5.974 1.00 95.81 168 ALA A C 1
ATOM 1325 O O . ALA A 1 168 ? 2.836 1.106 -6.850 1.00 95.81 168 ALA A O 1
ATOM 1326 N N . LEU A 1 169 ? 2.715 3.106 -5.854 1.00 96.75 169 LEU A N 1
ATOM 1327 C CA . LEU A 1 169 ? 1.654 3.612 -6.734 1.00 96.75 169 LEU A CA 1
ATOM 1328 C C . LEU A 1 169 ? 2.119 3.724 -8.192 1.00 96.75 169 LEU A C 1
ATOM 1330 O O . LEU A 1 169 ? 1.378 3.345 -9.102 1.00 96.75 169 LEU A O 1
ATOM 1334 N N . ALA A 1 170 ? 3.350 4.192 -8.415 1.00 96.81 170 ALA A N 1
ATOM 1335 C CA . ALA A 1 170 ? 3.948 4.239 -9.744 1.00 96.81 170 ALA A CA 1
ATOM 1336 C C . ALA A 1 170 ? 4.126 2.839 -10.334 1.00 96.81 170 ALA A C 1
ATOM 1338 O O . ALA A 1 170 ? 3.741 2.618 -11.481 1.00 96.81 170 ALA A O 1
ATOM 1339 N N . LEU A 1 171 ? 4.653 1.890 -9.553 1.00 96.56 171 LEU A N 1
ATOM 1340 C CA . LEU A 1 171 ? 4.843 0.506 -9.981 1.00 96.56 171 LEU A CA 1
ATOM 1341 C C . LEU A 1 171 ? 3.509 -0.147 -10.341 1.00 96.56 171 LEU A C 1
ATOM 1343 O O . LEU A 1 171 ? 3.387 -0.777 -11.389 1.00 96.56 171 LEU A O 1
ATOM 1347 N N . ARG A 1 172 ? 2.487 0.061 -9.509 1.00 96.00 172 ARG A N 1
ATOM 1348 C CA . ARG A 1 172 ? 1.127 -0.414 -9.759 1.00 96.00 172 ARG A CA 1
ATOM 1349 C C . ARG A 1 172 ? 0.561 0.123 -11.065 1.00 96.00 172 ARG A C 1
ATOM 1351 O O . ARG A 1 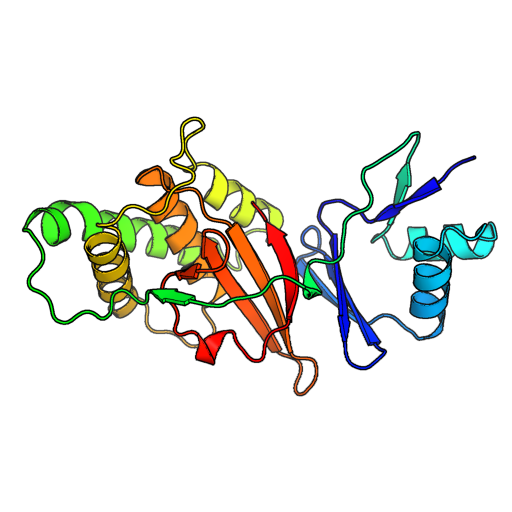172 ? 0.079 -0.652 -11.886 1.00 96.00 172 ARG A O 1
ATOM 1358 N N . ALA A 1 173 ? 0.643 1.436 -11.273 1.00 95.69 173 ALA A N 1
ATOM 1359 C CA . ALA A 1 173 ? 0.120 2.055 -12.482 1.00 95.69 173 ALA A CA 1
ATOM 1360 C C . ALA A 1 173 ? 0.878 1.579 -13.734 1.00 95.69 173 ALA A C 1
ATOM 1362 O O . ALA A 1 173 ? 0.269 1.280 -14.766 1.00 95.69 173 ALA A O 1
ATOM 1363 N N . TYR A 1 174 ? 2.202 1.462 -13.615 1.00 95.56 174 TYR A N 1
ATOM 1364 C CA . TYR A 1 174 ? 3.102 0.985 -14.655 1.00 95.56 174 TYR A CA 1
ATOM 1365 C C . TYR A 1 174 ? 2.804 -0.464 -15.066 1.00 95.56 174 TYR A C 1
ATOM 1367 O O . TYR A 1 174 ? 2.633 -0.729 -16.256 1.00 95.56 174 TYR A O 1
ATOM 1375 N N . LEU A 1 175 ? 2.668 -1.387 -14.109 1.00 93.69 175 LEU A N 1
ATOM 1376 C CA . LEU A 1 175 ? 2.322 -2.789 -14.376 1.00 93.69 175 LEU A CA 1
ATOM 1377 C C . LEU A 1 175 ? 0.879 -2.936 -14.880 1.00 93.69 175 LEU A C 1
ATOM 1379 O O . LEU A 1 175 ? 0.620 -3.732 -15.786 1.00 93.69 175 LEU A O 1
ATOM 1383 N N . GLY A 1 176 ? -0.042 -2.110 -14.376 1.00 92.94 176 GLY A N 1
ATOM 1384 C CA . GLY A 1 176 ? -1.421 -2.050 -14.856 1.00 92.94 176 GLY A CA 1
ATOM 1385 C C . GLY A 1 176 ? -1.519 -1.686 -16.337 1.00 92.94 176 GLY A C 1
ATOM 1386 O O . GLY A 1 176 ? -2.258 -2.339 -17.077 1.00 92.94 176 GLY A O 1
ATOM 1387 N N . LEU A 1 177 ? -0.697 -0.734 -16.802 1.00 90.88 177 LEU A N 1
ATOM 1388 C CA . LEU A 1 177 ? -0.600 -0.378 -18.223 1.00 90.88 177 LEU A CA 1
ATOM 1389 C C . LEU A 1 177 ? -0.173 -1.577 -19.090 1.00 90.88 177 LEU A C 1
ATOM 1391 O O . LEU A 1 177 ? -0.655 -1.720 -20.215 1.00 90.88 177 LEU A O 1
ATOM 1395 N N . GLN A 1 178 ? 0.676 -2.458 -18.553 1.00 87.50 178 GLN A N 1
ATOM 1396 C CA . GLN A 1 178 ? 1.101 -3.705 -19.203 1.00 87.50 178 GLN A CA 1
ATOM 1397 C C . GLN A 1 178 ? 0.068 -4.842 -19.064 1.00 87.50 178 GLN A C 1
ATOM 1399 O O . GLN A 1 178 ? 0.287 -5.946 -19.555 1.00 87.50 178 GLN A O 1
ATOM 1404 N N . GLY A 1 179 ? -1.079 -4.583 -18.426 1.00 88.75 179 GLY A N 1
ATOM 1405 C CA . GLY A 1 179 ? -2.167 -5.544 -18.245 1.00 88.75 179 GLY A CA 1
ATOM 1406 C C . GLY A 1 179 ? -1.983 -6.507 -17.072 1.00 88.75 179 GLY A C 1
ATOM 1407 O O . GLY A 1 179 ? -2.742 -7.471 -16.970 1.00 88.75 179 GLY A O 1
ATOM 1408 N N . ILE A 1 180 ? -1.011 -6.261 -16.190 1.00 89.38 180 ILE A N 1
ATOM 1409 C CA . ILE A 1 180 ? -0.741 -7.106 -15.024 1.00 89.38 180 ILE A CA 1
ATOM 1410 C C . ILE A 1 180 ? -1.591 -6.615 -13.857 1.00 89.38 180 ILE A C 1
ATOM 1412 O O . ILE A 1 180 ? -1.515 -5.450 -13.459 1.00 89.38 180 ILE A O 1
ATOM 1416 N N . ARG A 1 181 ? -2.407 -7.510 -13.297 1.00 89.88 181 ARG A N 1
ATOM 1417 C CA . ARG A 1 181 ? -3.176 -7.211 -12.092 1.00 89.88 181 ARG A CA 1
ATOM 1418 C C . ARG A 1 181 ? -2.259 -7.271 -10.879 1.00 89.88 181 ARG A C 1
ATOM 1420 O O . ARG A 1 181 ? -1.596 -8.280 -10.645 1.00 89.88 181 ARG A O 1
ATOM 1427 N N . THR A 1 182 ? -2.254 -6.207 -10.089 1.00 92.50 182 THR A N 1
ATOM 1428 C CA . THR A 1 182 ? -1.465 -6.142 -8.861 1.00 92.50 182 THR A CA 1
ATOM 1429 C C . THR A 1 182 ? -2.257 -5.527 -7.729 1.00 92.50 182 THR A C 1
ATOM 1431 O O . THR A 1 182 ? -3.035 -4.592 -7.930 1.00 92.50 182 THR A O 1
ATOM 1434 N N . THR A 1 183 ? -1.947 -5.985 -6.533 1.00 92.94 183 THR A N 1
ATOM 1435 C CA . THR A 1 183 ? -2.541 -5.545 -5.288 1.00 92.94 183 THR A CA 1
ATOM 1436 C C . THR A 1 183 ? -1.569 -4.615 -4.573 1.00 92.94 183 THR A C 1
ATOM 1438 O O . THR A 1 183 ? -0.386 -4.926 -4.447 1.00 92.94 183 THR A O 1
ATOM 1441 N N . LEU A 1 184 ? -2.060 -3.466 -4.114 1.0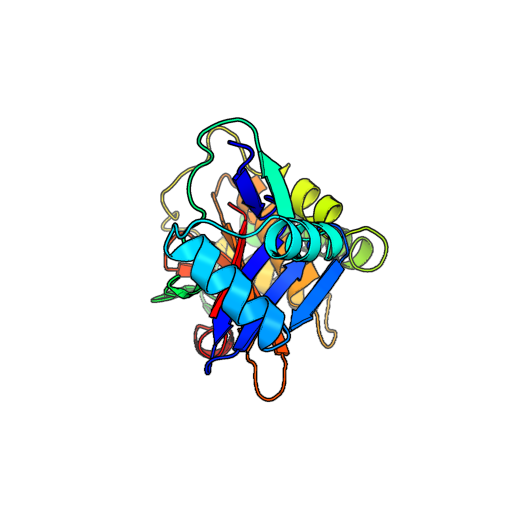0 95.19 184 LEU A N 1
ATOM 1442 C CA . LEU A 1 184 ? -1.318 -2.578 -3.225 1.00 95.19 184 LEU A CA 1
ATOM 1443 C C . LEU A 1 184 ? -1.583 -3.000 -1.783 1.00 95.19 184 LEU A C 1
ATOM 1445 O O . LEU A 1 184 ? -2.734 -3.034 -1.343 1.00 95.19 184 LEU A O 1
ATOM 1449 N N . VAL A 1 185 ? -0.517 -3.299 -1.055 1.00 95.06 185 VAL A N 1
ATOM 1450 C CA . VAL A 1 185 ? -0.577 -3.713 0.343 1.00 95.06 185 VAL A CA 1
ATOM 1451 C C . VAL A 1 185 ? 0.024 -2.616 1.200 1.00 95.06 185 VAL A C 1
ATOM 1453 O O . VAL A 1 185 ? 1.130 -2.153 0.934 1.00 95.06 185 VAL A O 1
ATOM 1456 N N . PHE A 1 186 ? -0.712 -2.202 2.224 1.00 95.38 186 PHE A N 1
ATOM 1457 C CA . PHE A 1 186 ? -0.210 -1.384 3.319 1.00 95.38 186 PHE A CA 1
ATOM 1458 C C . PHE A 1 186 ? 0.056 -2.296 4.500 1.00 95.38 186 PHE A C 1
ATOM 1460 O O . PHE A 1 186 ? -0.824 -3.073 4.882 1.00 95.38 186 PHE A O 1
ATOM 1467 N N . GLY A 1 187 ? 1.234 -2.176 5.095 1.00 94.00 187 GLY A N 1
ATOM 1468 C CA . GLY A 1 187 ? 1.615 -2.903 6.289 1.00 94.00 187 GLY A CA 1
ATOM 1469 C C . GLY A 1 187 ? 2.194 -1.999 7.362 1.00 94.00 187 GLY A C 1
ATOM 1470 O O . GLY A 1 187 ? 2.641 -0.881 7.097 1.00 94.00 187 GLY A O 1
ATOM 1471 N N . ILE A 1 188 ? 2.161 -2.505 8.587 1.00 94.06 188 ILE A N 1
ATOM 1472 C CA . ILE A 1 188 ? 2.703 -1.835 9.763 1.00 94.06 188 ILE A CA 1
ATOM 1473 C C . ILE A 1 188 ? 3.638 -2.767 10.533 1.00 94.06 188 ILE A C 1
ATOM 1475 O O . ILE A 1 188 ? 3.447 -3.982 10.541 1.00 94.06 188 ILE A O 1
ATOM 1479 N N . GLN A 1 189 ? 4.624 -2.172 11.190 1.00 92.44 189 GLN A N 1
ATOM 1480 C CA . GLN A 1 189 ? 5.414 -2.764 12.263 1.00 92.44 189 GLN A CA 1
ATOM 1481 C C . GLN A 1 189 ? 5.147 -1.917 13.517 1.00 92.44 189 GLN A C 1
ATOM 1483 O O . GLN A 1 189 ? 5.249 -0.695 13.422 1.00 92.44 189 GLN A O 1
ATOM 1488 N N . PRO A 1 190 ? 4.763 -2.500 14.667 1.00 87.12 190 PRO A N 1
ATOM 1489 C CA . PRO A 1 190 ? 4.339 -1.721 15.832 1.00 87.12 190 PRO A CA 1
ATOM 1490 C C . PRO A 1 190 ? 5.501 -1.123 16.644 1.00 87.12 190 PRO A C 1
ATOM 1492 O O . PRO A 1 190 ? 5.327 -0.057 17.236 1.00 87.12 190 PRO A O 1
ATOM 1495 N N . SER A 1 191 ? 6.680 -1.760 16.663 1.00 85.56 191 SER A N 1
ATOM 1496 C CA . SER A 1 191 ? 7.819 -1.347 17.499 1.00 85.56 191 SER A CA 1
ATOM 1497 C C . SER A 1 191 ? 9.165 -1.390 16.747 1.00 85.56 191 SER A C 1
ATOM 1499 O O . SER A 1 191 ? 9.614 -2.478 16.376 1.00 85.56 191 SER A O 1
ATOM 1501 N N . PRO A 1 192 ? 9.828 -0.234 16.509 1.00 88.50 192 PRO A N 1
ATOM 1502 C CA . PRO A 1 192 ? 9.218 1.102 16.492 1.00 88.50 192 PRO A CA 1
ATOM 1503 C C . PRO A 1 192 ? 8.077 1.164 15.464 1.00 88.50 192 PRO A C 1
ATOM 1505 O O . PRO A 1 192 ? 8.082 0.404 14.497 1.00 88.50 192 PRO A O 1
ATOM 1508 N N . PHE A 1 193 ? 7.110 2.072 15.650 1.00 90.38 193 PHE A N 1
ATOM 1509 C CA . PHE A 1 193 ? 6.007 2.188 14.696 1.00 90.38 193 PHE A CA 1
ATOM 1510 C C . PHE A 1 193 ? 6.530 2.608 13.318 1.00 90.38 193 PHE A C 1
ATOM 1512 O O . PHE A 1 193 ? 7.029 3.723 13.146 1.00 90.38 193 PHE A O 1
ATOM 1519 N N . MET A 1 194 ? 6.379 1.728 12.333 1.00 92.69 194 MET A N 1
ATOM 1520 C CA . MET A 1 194 ? 6.723 1.984 10.940 1.00 92.69 194 MET A CA 1
ATOM 1521 C C . MET A 1 194 ? 5.568 1.570 10.041 1.00 92.69 194 MET A C 1
ATOM 1523 O O . MET A 1 194 ? 4.978 0.505 10.209 1.00 92.69 194 MET A O 1
ATOM 1527 N N . ALA A 1 195 ? 5.267 2.413 9.060 1.00 93.06 195 ALA A N 1
ATOM 1528 C CA . ALA A 1 195 ? 4.322 2.105 8.001 1.00 93.06 195 ALA A CA 1
ATOM 1529 C C . ALA A 1 195 ? 5.087 1.878 6.700 1.00 93.06 195 ALA A C 1
ATOM 1531 O O . ALA A 1 195 ? 5.993 2.642 6.358 1.00 93.06 195 ALA A O 1
ATOM 1532 N N . HIS A 1 196 ? 4.689 0.854 5.959 1.00 94.44 196 HIS A N 1
ATOM 1533 C CA . HIS A 1 196 ? 5.264 0.533 4.663 1.00 94.44 196 HIS A CA 1
ATOM 1534 C C . HIS A 1 196 ? 4.173 0.108 3.694 1.00 94.44 196 HIS A C 1
ATOM 1536 O O . HIS A 1 196 ? 3.088 -0.317 4.093 1.00 94.44 196 HIS A O 1
ATOM 1542 N N . CYS A 1 197 ? 4.444 0.228 2.404 1.00 94.62 197 CYS A N 1
ATOM 1543 C CA . CYS A 1 197 ? 3.558 -0.317 1.394 1.00 94.62 197 CYS A CA 1
ATOM 1544 C C . CYS A 1 197 ? 4.342 -0.858 0.210 1.00 94.62 197 CYS A C 1
ATOM 1546 O O . CYS A 1 197 ?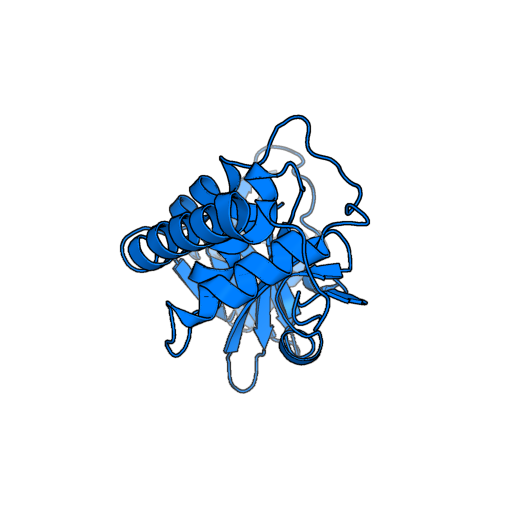 5.409 -0.350 -0.150 1.00 94.62 197 CYS A O 1
ATOM 1548 N N . TRP A 1 198 ? 3.780 -1.884 -0.409 1.00 95.56 198 TRP A N 1
ATOM 1549 C CA . TRP A 1 198 ? 4.411 -2.607 -1.498 1.00 95.56 198 TRP A CA 1
ATOM 1550 C C . TRP A 1 198 ? 3.359 -3.161 -2.455 1.00 95.56 198 TRP A C 1
ATOM 1552 O O . TRP A 1 198 ? 2.155 -3.146 -2.183 1.00 95.56 198 TRP A O 1
ATOM 1562 N N . ILE A 1 199 ? 3.830 -3.621 -3.611 1.00 95.81 199 ILE A N 1
ATOM 1563 C CA . ILE A 1 199 ? 2.995 -4.211 -4.650 1.00 95.81 199 ILE A CA 1
ATOM 1564 C C . ILE A 1 199 ? 3.171 -5.721 -4.639 1.00 95.81 199 ILE A C 1
ATOM 1566 O O . ILE A 1 199 ? 4.294 -6.220 -4.558 1.00 95.81 199 ILE A O 1
ATOM 1570 N N . GLN A 1 200 ? 2.056 -6.440 -4.741 1.00 93.44 200 GLN A N 1
ATOM 1571 C CA . GLN A 1 200 ? 2.038 -7.893 -4.843 1.00 93.44 200 GLN A CA 1
ATOM 1572 C C . GLN A 1 200 ? 1.181 -8.381 -5.996 1.00 93.44 200 GLN A C 1
ATOM 1574 O O . GLN A 1 200 ? 0.191 -7.757 -6.383 1.00 93.44 200 GLN A O 1
ATOM 1579 N N . HIS A 1 201 ? 1.536 -9.552 -6.494 1.00 91.81 201 HIS A N 1
ATOM 1580 C CA . HIS A 1 201 ? 0.658 -10.399 -7.274 1.00 91.81 201 HIS A CA 1
ATOM 1581 C C . HIS A 1 201 ? 0.530 -11.731 -6.533 1.00 91.81 201 HIS A C 1
ATOM 1583 O O . HIS A 1 201 ? 1.516 -12.449 -6.390 1.00 91.81 201 HIS A O 1
ATOM 1589 N N . HIS A 1 202 ? -0.665 -12.019 -6.011 1.00 89.06 202 HIS A N 1
ATOM 1590 C CA . HIS A 1 202 ? -0.895 -13.097 -5.043 1.00 89.06 202 HIS A CA 1
ATOM 1591 C C . HIS A 1 202 ? 0.109 -13.051 -3.874 1.00 89.06 202 HIS A C 1
ATOM 1593 O O . HIS A 1 202 ? 0.115 -12.077 -3.129 1.00 89.06 202 HIS A O 1
ATOM 1599 N N . ASP A 1 203 ? 0.949 -14.072 -3.725 1.00 89.81 203 ASP A N 1
ATOM 1600 C CA . ASP A 1 203 ? 1.965 -14.232 -2.677 1.00 89.81 203 ASP A CA 1
ATOM 1601 C C . ASP A 1 203 ? 3.350 -13.676 -3.072 1.00 89.81 203 ASP A C 1
ATOM 1603 O O . ASP A 1 203 ? 4.320 -13.815 -2.321 1.00 89.81 203 ASP A O 1
ATOM 1607 N N . THR A 1 204 ? 3.458 -13.074 -4.261 1.00 92.69 204 THR A N 1
ATOM 1608 C CA . THR A 1 204 ? 4.717 -12.605 -4.846 1.00 92.69 204 THR A CA 1
ATOM 1609 C C . THR A 1 204 ? 4.838 -11.087 -4.750 1.00 92.69 204 THR A C 1
ATOM 1611 O O . THR A 1 204 ? 4.066 -10.344 -5.358 1.00 92.69 204 THR A O 1
ATOM 1614 N N . VAL A 1 205 ? 5.848 -10.614 -4.023 1.00 94.62 205 VAL A N 1
ATOM 1615 C CA . VAL A 1 205 ? 6.233 -9.200 -3.911 1.00 94.62 205 VAL A CA 1
ATOM 1616 C C . VAL A 1 205 ? 6.944 -8.748 -5.183 1.00 94.62 205 VAL A C 1
ATOM 1618 O O . VAL A 1 205 ? 7.821 -9.439 -5.699 1.00 94.62 205 VAL A O 1
ATOM 1621 N N . LEU A 1 206 ? 6.582 -7.570 -5.689 1.00 94.62 206 LEU A N 1
ATOM 1622 C CA . LEU A 1 206 ? 7.134 -7.007 -6.919 1.00 94.62 206 LEU A CA 1
ATOM 1623 C C . LEU A 1 206 ? 7.922 -5.726 -6.627 1.00 94.62 206 LEU A C 1
ATOM 1625 O O . LEU A 1 206 ? 7.426 -4.809 -5.974 1.00 94.62 206 LEU A O 1
ATOM 1629 N N . GLY A 1 207 ? 9.148 -5.648 -7.147 1.00 91.56 207 GLY A N 1
ATOM 1630 C CA . GLY A 1 207 ? 10.016 -4.465 -7.085 1.00 91.56 207 GLY A CA 1
ATOM 1631 C C . GLY A 1 207 ? 10.741 -4.243 -5.752 1.00 91.56 207 GLY A C 1
ATOM 1632 O O . GLY A 1 207 ? 11.569 -3.339 -5.663 1.00 91.56 207 GLY A O 1
ATOM 1633 N N . GLN A 1 208 ? 10.473 -5.061 -4.733 1.00 89.69 208 GLN A N 1
ATOM 1634 C CA . GLN A 1 208 ? 11.132 -5.010 -3.425 1.00 89.69 208 GLN A CA 1
ATOM 1635 C C . GLN A 1 208 ? 11.603 -6.405 -3.005 1.00 89.69 208 GLN A C 1
ATOM 1637 O O . GLN A 1 208 ? 11.046 -7.408 -3.449 1.00 89.69 208 GLN A O 1
ATOM 1642 N N . ASP A 1 209 ? 12.653 -6.443 -2.185 1.00 88.75 209 ASP A N 1
ATOM 1643 C CA . ASP A 1 209 ? 13.189 -7.671 -1.593 1.00 88.75 209 ASP A CA 1
ATOM 1644 C C . ASP A 1 209 ? 12.230 -8.190 -0.502 1.00 88.75 209 ASP A C 1
ATOM 1646 O O . ASP A 1 209 ? 11.499 -7.403 0.109 1.00 88.75 209 ASP A O 1
ATOM 1650 N N . LEU A 1 210 ? 12.211 -9.503 -0.249 1.00 88.75 210 LEU A N 1
ATOM 1651 C CA . LEU A 1 210 ? 11.275 -10.092 0.718 1.00 88.75 210 LEU A CA 1
ATOM 1652 C C . LEU A 1 210 ? 11.574 -9.609 2.143 1.00 88.75 210 LEU A C 1
ATOM 1654 O O . LEU A 1 210 ? 10.662 -9.317 2.912 1.00 88.75 210 LEU A O 1
ATOM 1658 N N . GLU A 1 211 ? 12.854 -9.434 2.460 1.00 87.81 211 GLU A N 1
ATOM 1659 C CA . GLU A 1 211 ? 13.348 -8.900 3.728 1.00 87.81 211 GLU A CA 1
ATOM 1660 C C . GLU A 1 211 ? 12.813 -7.489 4.000 1.00 87.81 211 GLU A C 1
ATOM 1662 O O . GLU A 1 211 ? 12.572 -7.133 5.147 1.00 87.81 211 GLU A O 1
ATOM 1667 N N . ALA A 1 212 ? 12.565 -6.692 2.954 1.00 86.56 212 ALA A N 1
ATOM 1668 C CA . ALA A 1 212 ? 12.046 -5.334 3.102 1.00 86.56 212 ALA A CA 1
ATOM 1669 C C . ALA A 1 212 ? 10.573 -5.295 3.544 1.00 86.56 212 ALA A C 1
ATOM 1671 O O . ALA A 1 212 ? 10.100 -4.250 3.987 1.00 86.56 212 ALA A O 1
ATOM 1672 N N . VAL A 1 213 ? 9.838 -6.403 3.398 1.00 90.00 213 VAL A N 1
ATOM 1673 C CA . VAL A 1 213 ? 8.413 -6.494 3.756 1.00 90.00 213 VAL A CA 1
ATOM 1674 C C . VAL A 1 213 ? 8.132 -7.502 4.873 1.00 90.00 213 VAL A C 1
ATOM 1676 O O . VAL A 1 213 ? 7.051 -7.463 5.453 1.00 90.00 213 VAL A O 1
ATOM 1679 N N . ALA A 1 214 ? 9.082 -8.386 5.191 1.00 88.50 214 ALA A N 1
ATOM 1680 C CA . ALA A 1 214 ? 8.900 -9.511 6.113 1.00 88.50 214 ALA A CA 1
ATOM 1681 C C . ALA A 1 214 ? 8.492 -9.092 7.539 1.00 88.50 214 ALA A C 1
ATOM 1683 O O . ALA A 1 214 ? 7.670 -9.763 8.178 1.00 88.50 214 ALA A O 1
ATOM 1684 N N . ASP A 1 215 ? 9.019 -7.962 8.013 1.00 89.69 215 ASP A N 1
ATOM 1685 C CA . ASP A 1 215 ? 8.747 -7.434 9.356 1.00 89.69 215 ASP A CA 1
ATOM 1686 C C . ASP A 1 215 ? 7.411 -6.678 9.446 1.00 89.69 215 ASP A C 1
ATOM 1688 O O . ASP A 1 215 ? 6.929 -6.369 10.537 1.00 89.69 215 ASP A O 1
ATOM 1692 N N . PHE A 1 216 ? 6.760 -6.424 8.307 1.00 91.69 216 PHE A N 1
ATOM 1693 C CA . PHE A 1 216 ? 5.479 -5.733 8.253 1.00 91.69 216 PHE A CA 1
ATOM 1694 C C . PHE A 1 216 ? 4.311 -6.721 8.262 1.00 91.69 216 PHE A C 1
ATOM 1696 O O . PHE A 1 216 ? 4.382 -7.857 7.783 1.00 91.69 216 PHE A O 1
ATOM 1703 N N . ARG A 1 217 ? 3.183 -6.277 8.811 1.00 92.62 217 ARG A N 1
ATOM 1704 C CA . ARG A 1 217 ? 1.918 -7.015 8.808 1.00 92.62 217 ARG A CA 1
ATOM 1705 C C . ARG A 1 217 ? 0.867 -6.205 8.083 1.00 92.62 217 ARG A C 1
ATOM 1707 O O . ARG A 1 217 ? 0.692 -5.020 8.363 1.00 92.62 217 ARG A O 1
ATOM 1714 N N . ALA A 1 218 ? 0.206 -6.830 7.114 1.00 93.38 218 ALA A N 1
ATOM 1715 C CA . ALA A 1 218 ? -0.738 -6.141 6.252 1.00 93.38 218 ALA A CA 1
ATOM 1716 C C . ALA A 1 218 ? -1.956 -5.645 7.051 1.00 93.38 218 ALA A C 1
ATOM 1718 O O . ALA A 1 218 ? -2.628 -6.412 7.734 1.00 93.38 218 ALA A O 1
ATOM 1719 N N . ILE A 1 219 ? -2.246 -4.349 6.936 1.00 93.38 219 ILE A N 1
ATOM 1720 C CA . ILE A 1 219 ? -3.373 -3.667 7.589 1.00 93.38 219 ILE A CA 1
ATOM 1721 C C . ILE A 1 219 ? -4.458 -3.260 6.591 1.00 93.38 219 ILE A C 1
ATOM 1723 O O . ILE A 1 219 ? -5.638 -3.198 6.932 1.00 93.38 219 ILE A O 1
ATOM 1727 N N . LYS A 1 220 ? -4.086 -3.013 5.329 1.00 92.56 220 LYS A N 1
ATOM 1728 C CA . LYS A 1 220 ? -5.032 -2.762 4.240 1.00 92.56 220 LYS A CA 1
ATOM 1729 C C . LYS A 1 220 ? -4.507 -3.358 2.951 1.00 92.56 220 LYS A C 1
ATOM 1731 O O . LYS A 1 220 ? -3.363 -3.142 2.568 1.00 92.56 220 LYS A O 1
ATOM 1736 N N . VAL A 1 221 ? -5.401 -4.032 2.247 1.00 91.88 221 VAL A N 1
ATOM 1737 C CA . VAL A 1 221 ? -5.156 -4.564 0.912 1.00 91.88 221 VAL A CA 1
ATOM 1738 C C . VAL A 1 221 ? -6.085 -3.846 -0.058 1.00 91.88 221 VAL A C 1
ATOM 1740 O O . VAL A 1 221 ? -7.277 -3.654 0.223 1.00 91.88 221 VAL A O 1
ATOM 1743 N N . VAL A 1 222 ? -5.523 -3.382 -1.170 1.00 90.75 222 VAL A N 1
ATOM 1744 C CA . VAL A 1 222 ? -6.242 -2.687 -2.234 1.00 90.75 222 VAL A CA 1
ATOM 1745 C C . VAL A 1 222 ? -6.019 -3.442 -3.548 1.00 90.75 222 VAL A C 1
ATOM 1747 O O . VAL A 1 222 ? -4.936 -3.322 -4.127 1.00 90.75 222 VAL A O 1
ATOM 1750 N N . PRO A 1 223 ? -7.021 -4.201 -4.026 1.00 86.69 223 PRO A N 1
ATOM 1751 C CA . PRO A 1 223 ? -6.942 -4.936 -5.285 1.00 86.69 223 PRO A CA 1
ATOM 1752 C C . PRO A 1 223 ? -6.951 -3.994 -6.487 1.00 86.69 223 PRO A C 1
ATOM 1754 O O . PRO A 1 223 ? -7.485 -2.861 -6.363 1.00 86.69 223 PRO A O 1
#

Radius of gyration: 19.26 Å; chains: 1; bounding box: 54×33×52 Å